Protein AF-A0A9D1FI23-F1 (afdb_monomer_lite)

Organism: NCBI:txid2840836

Secondary structure (DSSP, 8-state):
--HHHHHHHHHHHHHHHS-HHHHHHHHHHHHHTTT-HHHHHHHHHHHHHHHTTT-PPPTTSHHHHHHHHHHHHHHHH-HHHHHHHHHHHHHHHHHHHHT--S-HHHHHHHHHHHHTT-GGGHHHHHHHHHHHHTTSS-HHHHHHHHHHHHHHHHHHHTT-TT--TTTHHHHHHHHHHHHHHHHHH--

pLDDT: mean 82.24, std 18.26, range [33.06, 98.31]

Structure (mmCIF, N/CA/C/O backbone):
data_AF-A0A9D1FI23-F1
#
_entry.id   AF-A0A9D1FI23-F1
#
loop_
_atom_site.group_PDB
_atom_site.id
_atom_site.type_symbol
_atom_site.label_atom_id
_atom_site.label_alt_id
_atom_site.label_comp_id
_atom_site.label_asym_id
_atom_site.label_entity_id
_atom_site.label_seq_id
_atom_site.pdbx_PDB_ins_code
_atom_site.Cartn_x
_atom_site.Cartn_y
_atom_site.Cartn_z
_atom_site.occupancy
_atom_site.B_iso_or_equiv
_atom_site.auth_seq_id
_atom_site.auth_comp_id
_atom_site.auth_asym_id
_atom_site.auth_atom_id
_atom_site.pdbx_PDB_model_num
ATOM 1 N N . MET A 1 1 ? 13.888 -3.707 17.837 1.00 45.50 1 MET A N 1
ATOM 2 C CA . MET A 1 1 ? 12.707 -3.903 18.707 1.00 45.50 1 MET A CA 1
ATOM 3 C C . MET A 1 1 ? 12.437 -5.398 18.761 1.00 45.50 1 MET A C 1
ATOM 5 O O . MET A 1 1 ? 12.594 -6.037 17.730 1.00 45.50 1 MET A O 1
ATOM 9 N N . ASN A 1 2 ? 12.154 -5.985 19.925 1.00 37.41 2 ASN A N 1
ATOM 10 C CA . ASN A 1 2 ? 11.935 -7.430 20.014 1.00 37.41 2 ASN A CA 1
ATOM 11 C C . ASN A 1 2 ? 10.574 -7.780 19.384 1.00 37.41 2 ASN A C 1
ATOM 13 O O . ASN A 1 2 ? 9.549 -7.212 19.760 1.00 37.41 2 ASN A O 1
ATOM 17 N N . THR A 1 3 ? 10.552 -8.717 18.438 1.00 45.41 3 THR A N 1
ATOM 18 C CA . THR A 1 3 ? 9.352 -9.176 17.716 1.00 45.41 3 THR A CA 1
ATOM 19 C C . THR A 1 3 ? 8.229 -9.602 18.676 1.00 45.41 3 THR A C 1
ATOM 21 O O . THR A 1 3 ? 7.057 -9.327 18.431 1.00 45.41 3 THR A O 1
ATOM 24 N N . LYS A 1 4 ? 8.578 -10.154 19.851 1.00 41.28 4 LYS A N 1
ATOM 25 C CA . LYS A 1 4 ? 7.612 -10.510 20.908 1.00 41.28 4 LYS A CA 1
ATOM 26 C C . LYS A 1 4 ? 6.923 -9.312 21.571 1.00 41.28 4 LYS A C 1
ATOM 28 O O . LYS A 1 4 ? 5.752 -9.422 21.922 1.00 41.28 4 LYS A O 1
ATOM 33 N N . GLU A 1 5 ? 7.620 -8.189 21.740 1.00 47.91 5 GLU A N 1
ATOM 34 C CA . GLU A 1 5 ? 7.037 -6.966 22.320 1.00 47.91 5 GLU A CA 1
ATOM 35 C C . GLU A 1 5 ? 6.110 -6.267 21.319 1.00 47.91 5 GLU A C 1
ATOM 37 O O . GLU A 1 5 ? 5.097 -5.687 21.707 1.00 47.91 5 GLU A O 1
ATOM 42 N N . THR A 1 6 ? 6.403 -6.391 20.022 1.00 50.88 6 THR A N 1
ATOM 43 C CA . THR A 1 6 ? 5.598 -5.802 18.940 1.00 50.88 6 THR A CA 1
ATOM 44 C C . THR A 1 6 ? 4.256 -6.536 18.794 1.00 50.88 6 THR A C 1
ATOM 46 O O . THR A 1 6 ? 3.206 -5.901 18.831 1.00 50.88 6 THR A O 1
ATOM 49 N N . ILE A 1 7 ? 4.259 -7.876 18.785 1.00 49.72 7 ILE A N 1
ATOM 50 C CA . ILE A 1 7 ? 3.042 -8.711 18.681 1.00 49.72 7 ILE A CA 1
ATOM 51 C C . ILE A 1 7 ? 2.139 -8.594 19.928 1.00 49.72 7 ILE A C 1
ATOM 53 O O . ILE A 1 7 ? 0.910 -8.530 19.813 1.00 49.72 7 ILE A O 1
ATOM 57 N N . GLN A 1 8 ? 2.728 -8.509 21.131 1.00 49.19 8 GLN A N 1
ATOM 58 C CA . GLN A 1 8 ? 1.967 -8.247 22.363 1.00 49.19 8 GLN A CA 1
ATOM 59 C C . GLN A 1 8 ? 1.341 -6.849 22.386 1.00 49.19 8 GLN A C 1
ATOM 61 O O . GLN A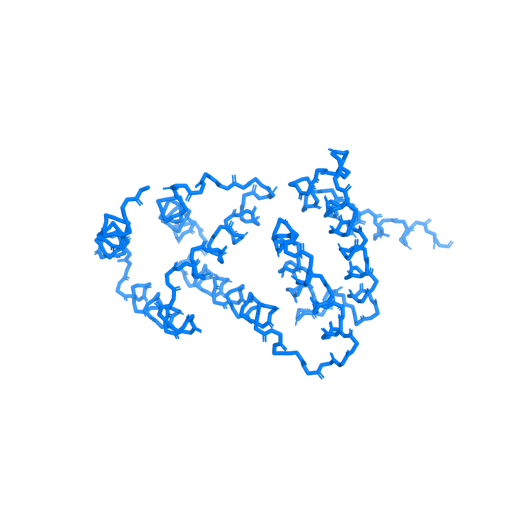 1 8 ? 0.284 -6.673 22.990 1.00 49.19 8 GLN A O 1
ATOM 66 N N . SER A 1 9 ? 1.962 -5.874 21.718 1.00 53.91 9 SER A N 1
ATOM 67 C CA . SER A 1 9 ? 1.422 -4.520 21.606 1.00 53.91 9 SER A CA 1
ATOM 68 C C . SER A 1 9 ? 0.229 -4.478 20.656 1.00 53.91 9 SER A C 1
ATOM 70 O O . SER A 1 9 ? -0.792 -3.925 21.033 1.00 53.91 9 SER A O 1
ATOM 72 N N . VAL A 1 10 ? 0.300 -5.132 19.490 1.00 49.62 10 VAL A N 1
ATOM 73 C CA . VAL A 1 10 ? -0.790 -5.163 18.491 1.00 49.62 10 VAL A CA 1
ATOM 74 C C . VAL A 1 10 ? -2.037 -5.876 19.013 1.00 49.62 10 VAL A C 1
ATOM 76 O O . VAL A 1 10 ? -3.132 -5.328 18.932 1.00 49.62 10 VAL A O 1
ATOM 79 N N . THR A 1 11 ? -1.880 -7.056 19.619 1.00 53.72 11 THR A N 1
ATOM 80 C CA . THR A 1 11 ? -3.022 -7.840 20.131 1.00 53.72 11 THR A CA 1
ATOM 81 C C . THR A 1 11 ? -3.744 -7.090 21.252 1.00 53.72 11 THR A C 1
ATOM 83 O O . THR A 1 11 ? -4.954 -6.904 21.210 1.00 53.72 11 THR A O 1
ATOM 86 N N . LYS A 1 12 ? -2.984 -6.538 22.205 1.00 54.69 12 LYS A N 1
ATOM 87 C CA . LYS A 1 12 ? -3.535 -5.764 23.323 1.00 54.69 12 LYS A CA 1
ATOM 88 C C . LYS A 1 12 ? -4.141 -4.425 22.887 1.00 54.69 12 LYS A C 1
ATOM 90 O O . LYS A 1 12 ? -4.989 -3.877 23.579 1.00 54.69 12 LYS A O 1
ATOM 95 N N . PHE A 1 13 ? -3.698 -3.882 21.761 1.00 53.91 13 PHE A N 1
ATOM 96 C CA . PHE A 1 13 ? -4.138 -2.598 21.228 1.00 53.91 13 PHE A CA 1
ATOM 97 C C . PHE A 1 13 ? -5.417 -2.701 20.393 1.00 53.91 13 PHE A C 1
ATOM 99 O O . PHE A 1 13 ? -6.315 -1.880 20.571 1.00 53.91 13 PHE A O 1
ATOM 106 N N . LEU A 1 14 ? -5.551 -3.744 19.567 1.00 55.47 14 LEU A N 1
ATOM 107 C CA . LEU A 1 14 ? -6.803 -4.043 18.866 1.00 55.47 14 LEU A CA 1
ATOM 108 C C . LEU A 1 14 ? -7.927 -4.390 19.863 1.00 55.47 14 LEU A C 1
ATOM 110 O O . LEU A 1 14 ? -9.064 -3.971 19.673 1.00 55.47 14 LEU A O 1
ATOM 114 N N . GLU A 1 15 ? -7.604 -5.080 20.962 1.00 54.62 15 GLU A N 1
ATOM 115 C CA . GLU A 1 15 ? -8.569 -5.477 22.001 1.00 54.62 15 GLU A CA 1
ATOM 116 C C . GLU A 1 15 ? -9.075 -4.320 22.885 1.00 54.62 15 GLU A C 1
ATOM 118 O O . GLU A 1 15 ? -10.170 -4.408 23.437 1.00 54.62 15 GLU A O 1
ATOM 123 N N . LEU A 1 16 ? -8.296 -3.245 23.063 1.00 52.75 16 LEU A N 1
ATOM 124 C CA . LEU A 1 16 ? -8.603 -2.187 24.040 1.00 52.75 16 LEU A CA 1
ATOM 125 C C . LEU A 1 16 ? -9.262 -0.936 23.444 1.00 52.75 16 LEU A C 1
ATOM 127 O O . LEU A 1 16 ? -9.628 -0.036 24.202 1.00 52.75 16 LEU A O 1
ATOM 131 N N . SER A 1 17 ? -9.371 -0.813 22.119 1.00 57.75 17 SER A N 1
ATOM 132 C CA . SER A 1 17 ? -9.782 0.457 21.488 1.00 57.75 17 SER A CA 1
ATOM 133 C C . SER A 1 17 ? -10.672 0.326 20.252 1.00 57.75 17 SER A C 1
ATOM 135 O O . SER A 1 17 ? -11.165 1.344 19.774 1.00 57.75 17 SER A O 1
ATOM 137 N N . LEU A 1 18 ? -10.906 -0.885 19.743 1.00 68.19 18 LEU A N 1
ATOM 138 C CA . LEU A 1 18 ? -11.757 -1.112 18.574 1.00 68.19 18 LEU A CA 1
ATOM 139 C C . LEU A 1 18 ? -13.134 -1.655 18.966 1.00 68.19 18 LEU A C 1
ATOM 141 O O . LEU A 1 18 ? -13.286 -2.329 19.985 1.00 68.19 18 LEU A O 1
ATOM 145 N N . SER A 1 19 ? -14.142 -1.389 18.133 1.00 76.56 19 SER A N 1
ATOM 146 C CA . SER A 1 19 ? -15.428 -2.081 18.236 1.00 76.56 19 SER A CA 1
ATOM 147 C C . SER A 1 19 ? -15.258 -3.582 17.946 1.00 76.56 19 SER A C 1
ATOM 149 O O . SER A 1 19 ? -14.324 -3.995 17.257 1.00 76.56 19 SER A O 1
ATOM 151 N N . GLU A 1 20 ? -16.184 -4.421 18.421 1.00 82.38 20 GLU A N 1
ATOM 152 C CA . GLU A 1 20 ? -16.183 -5.870 18.137 1.00 82.38 20 GLU A CA 1
ATOM 153 C C . GLU A 1 20 ? -16.191 -6.167 16.623 1.00 82.38 20 GLU A C 1
ATOM 155 O O . GLU A 1 20 ? -15.538 -7.101 16.147 1.00 82.38 20 GLU A O 1
ATOM 160 N N . LYS A 1 21 ? -16.885 -5.320 15.852 1.00 85.00 21 LYS A N 1
ATOM 161 C CA . LYS A 1 21 ? -16.924 -5.375 14.389 1.00 85.00 21 LYS A CA 1
ATOM 162 C C . LYS A 1 21 ? -15.547 -5.112 13.788 1.00 85.00 21 LYS A C 1
ATOM 164 O O . LYS A 1 21 ? -15.078 -5.913 12.981 1.00 85.00 21 LYS A O 1
ATOM 169 N N . ALA A 1 22 ? -14.902 -4.018 14.185 1.00 81.94 22 ALA A N 1
ATOM 170 C CA . ALA A 1 22 ? -13.570 -3.673 13.709 1.00 81.94 22 ALA A CA 1
ATOM 171 C C . ALA A 1 22 ? -12.545 -4.750 14.099 1.00 81.94 22 ALA A C 1
ATOM 173 O O . ALA A 1 22 ? -11.734 -5.150 13.268 1.00 81.94 22 ALA A O 1
ATOM 174 N N . LEU A 1 23 ? -12.628 -5.296 15.314 1.00 82.56 23 LEU A N 1
ATOM 175 C CA . LEU A 1 23 ? -11.766 -6.391 15.753 1.00 82.56 23 LEU A CA 1
ATOM 176 C C . LEU A 1 23 ? -11.914 -7.630 14.853 1.00 82.56 23 LEU A C 1
ATOM 178 O O . LEU A 1 23 ? -10.917 -8.150 14.354 1.00 82.56 23 LEU A O 1
ATOM 182 N N . THR A 1 24 ? -13.150 -8.068 14.596 1.00 86.25 24 THR A N 1
ATOM 183 C CA . THR A 1 24 ? -13.437 -9.205 13.702 1.00 86.25 24 THR A CA 1
ATOM 184 C C . THR A 1 24 ? -12.905 -8.954 12.292 1.00 86.25 24 THR A C 1
ATOM 186 O O . THR A 1 24 ? -12.246 -9.814 11.712 1.00 86.25 24 THR A O 1
ATOM 189 N N . PHE A 1 25 ? -13.112 -7.745 11.768 1.00 89.06 25 PHE A N 1
ATOM 190 C CA . PHE A 1 25 ? -12.592 -7.339 10.469 1.00 89.06 25 PHE A CA 1
ATOM 191 C C . PHE A 1 25 ? -11.063 -7.459 10.384 1.00 89.06 25 PHE A C 1
ATOM 193 O O . PHE A 1 25 ? -10.550 -8.019 9.417 1.00 89.06 25 PHE A O 1
ATOM 200 N N . PHE A 1 26 ? -10.317 -6.980 11.386 1.00 85.25 26 PHE A N 1
ATOM 201 C CA . PHE A 1 26 ? -8.852 -7.070 11.354 1.00 85.25 26 PHE A CA 1
ATOM 202 C C . PHE A 1 26 ? -8.338 -8.504 11.472 1.00 85.25 26 PHE A C 1
ATOM 204 O O . PHE A 1 26 ? -7.300 -8.807 10.886 1.00 85.25 26 PHE A O 1
ATOM 211 N N . TYR A 1 27 ? -9.060 -9.398 12.155 1.00 85.56 27 TYR A N 1
ATOM 212 C CA . TYR A 1 27 ? -8.743 -10.828 12.118 1.00 85.56 27 TYR A CA 1
ATOM 213 C C . TYR A 1 27 ? -8.868 -11.406 10.705 1.00 85.56 27 TYR A C 1
ATOM 215 O O . TYR A 1 27 ? -7.996 -12.161 10.274 1.00 85.56 27 TYR A O 1
ATOM 223 N N . ASP A 1 28 ? -9.918 -11.043 9.970 1.00 89.44 28 ASP A N 1
ATOM 224 C CA . ASP A 1 28 ? -10.119 -11.518 8.598 1.00 89.44 28 ASP A CA 1
ATOM 225 C C . ASP A 1 28 ? -9.100 -10.911 7.627 1.00 89.44 28 ASP A C 1
ATOM 227 O O . ASP A 1 28 ? -8.538 -11.626 6.793 1.00 89.44 28 ASP A O 1
ATOM 231 N N . ILE A 1 29 ? -8.781 -9.620 7.783 1.00 89.44 29 ILE A N 1
ATOM 232 C CA . ILE A 1 29 ? -7.694 -8.980 7.038 1.00 89.44 29 ILE A CA 1
ATOM 233 C C . ILE A 1 29 ? -6.380 -9.701 7.319 1.00 89.44 29 ILE A C 1
ATOM 235 O O . ILE A 1 29 ? -5.742 -10.143 6.373 1.00 89.44 29 ILE A O 1
ATOM 239 N N . LYS A 1 30 ? -5.996 -9.920 8.579 1.00 88.19 30 LYS A N 1
ATOM 240 C CA . LYS A 1 30 ? -4.741 -10.612 8.911 1.00 88.19 30 LYS A CA 1
ATOM 241 C C . LYS A 1 30 ? -4.636 -11.995 8.253 1.00 88.19 30 LYS A C 1
ATOM 243 O O . LYS A 1 30 ? -3.588 -12.340 7.710 1.00 88.19 30 LYS A O 1
ATOM 248 N N . LYS A 1 31 ? -5.734 -12.755 8.201 1.00 90.44 31 LYS A N 1
ATOM 249 C CA . LYS A 1 31 ? -5.770 -14.037 7.478 1.00 90.44 31 LYS A CA 1
ATOM 250 C C . LYS A 1 31 ? -5.525 -13.887 5.977 1.00 90.44 31 LYS A C 1
ATOM 252 O O . LYS A 1 31 ? -4.883 -14.753 5.391 1.00 90.44 31 LYS A O 1
ATOM 257 N N . SER A 1 32 ? -6.007 -12.813 5.348 1.00 92.38 32 SER A N 1
ATOM 258 C CA . SER A 1 32 ? -5.727 -12.543 3.927 1.00 9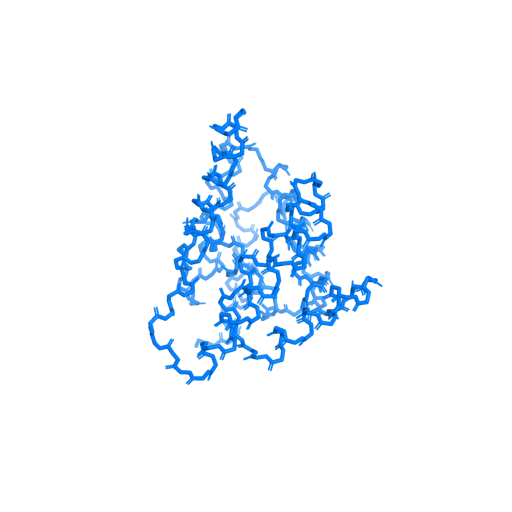2.38 32 SER A CA 1
ATOM 259 C C . SER A 1 32 ? -4.242 -12.273 3.647 1.00 92.38 32 SER A C 1
ATOM 261 O O . SER A 1 32 ? -3.767 -12.587 2.561 1.00 92.38 32 SER A O 1
ATOM 263 N N . PHE A 1 33 ? -3.499 -11.795 4.650 1.00 92.56 33 PHE A N 1
ATOM 264 C CA . PHE A 1 33 ? -2.037 -11.665 4.632 1.00 92.56 33 PHE A CA 1
ATOM 265 C C . PHE A 1 33 ? -1.312 -12.969 5.020 1.00 92.56 33 PHE A C 1
ATOM 267 O O . PHE A 1 33 ? -0.103 -12.966 5.214 1.00 92.56 33 PHE A O 1
ATOM 274 N N . GLY A 1 34 ? -2.023 -14.094 5.162 1.00 92.25 34 GLY A N 1
ATOM 275 C CA . GLY A 1 34 ? -1.420 -15.376 5.538 1.00 92.25 34 GLY A CA 1
ATOM 276 C C . GLY A 1 34 ? -0.872 -15.413 6.967 1.00 92.25 34 GLY A C 1
ATOM 277 O O . GLY A 1 34 ? 0.049 -16.179 7.234 1.00 92.25 34 GLY A O 1
ATOM 278 N N . ASP A 1 35 ? -1.418 -14.583 7.865 1.00 84.62 35 ASP A N 1
ATOM 279 C CA . ASP A 1 35 ? -0.907 -14.358 9.224 1.00 84.62 35 ASP A CA 1
ATOM 280 C C . ASP A 1 35 ? 0.535 -13.794 9.276 1.00 84.62 35 ASP A C 1
ATOM 282 O O . ASP A 1 35 ? 1.188 -13.864 10.320 1.00 84.62 35 ASP A O 1
ATOM 286 N N . ASP A 1 36 ? 1.014 -13.192 8.179 1.00 89.06 36 ASP A N 1
ATOM 287 C CA . ASP A 1 36 ? 2.308 -12.508 8.100 1.00 89.06 36 ASP A CA 1
ATOM 288 C C . ASP A 1 36 ? 2.216 -11.074 8.659 1.00 89.06 36 ASP A C 1
ATOM 290 O O . ASP A 1 36 ? 1.678 -10.153 8.033 1.00 89.06 36 ASP A O 1
ATOM 294 N N . ASP A 1 37 ? 2.739 -10.894 9.875 1.00 84.50 37 ASP A N 1
ATOM 295 C CA . ASP A 1 37 ? 2.734 -9.610 10.583 1.00 84.50 37 ASP A CA 1
ATOM 296 C C . ASP A 1 37 ? 3.644 -8.558 9.931 1.00 84.50 37 ASP A C 1
ATOM 298 O O . ASP A 1 37 ? 3.363 -7.362 10.062 1.00 84.50 37 ASP A O 1
ATOM 302 N N . ASP A 1 38 ? 4.709 -8.972 9.239 1.00 87.94 38 ASP A N 1
ATOM 303 C CA . ASP A 1 38 ? 5.644 -8.054 8.586 1.00 87.94 38 ASP A CA 1
ATOM 304 C C . ASP A 1 38 ? 5.022 -7.517 7.291 1.00 87.94 38 ASP A C 1
ATOM 306 O O . ASP A 1 38 ? 5.013 -6.304 7.071 1.00 87.94 38 ASP A O 1
ATOM 310 N N . LEU A 1 39 ? 4.390 -8.390 6.500 1.00 92.44 39 LEU A N 1
ATOM 311 C CA . LEU A 1 39 ? 3.655 -8.011 5.290 1.00 92.44 39 LEU A CA 1
ATOM 312 C C . LEU A 1 39 ? 2.469 -7.086 5.603 1.00 92.44 39 LEU A C 1
ATOM 314 O O . LEU A 1 39 ? 2.236 -6.088 4.916 1.00 92.44 39 LEU A O 1
ATOM 318 N N . MET A 1 40 ? 1.726 -7.382 6.675 1.00 91.31 40 MET A N 1
ATOM 319 C CA . MET A 1 40 ? 0.642 -6.516 7.144 1.00 91.31 40 MET A CA 1
ATOM 320 C C . MET A 1 40 ? 1.175 -5.162 7.641 1.00 91.31 40 MET A C 1
ATOM 322 O O . MET A 1 40 ? 0.556 -4.126 7.392 1.00 91.31 40 MET A O 1
ATOM 326 N N . CYS A 1 41 ? 2.326 -5.146 8.320 1.00 89.81 41 CYS A N 1
ATOM 327 C CA . CYS A 1 41 ? 2.975 -3.916 8.773 1.00 89.81 41 CYS A CA 1
ATOM 328 C C . CYS A 1 41 ? 3.432 -3.042 7.590 1.00 89.81 41 CYS A C 1
ATOM 330 O O . CYS A 1 41 ? 3.198 -1.832 7.601 1.00 89.81 41 CYS A O 1
ATOM 332 N N . GLU A 1 42 ? 4.017 -3.651 6.551 1.00 93.12 42 GLU A N 1
ATOM 333 C CA . GLU A 1 42 ? 4.410 -2.986 5.299 1.00 93.12 42 GLU A CA 1
ATOM 334 C C . GLU A 1 42 ? 3.187 -2.351 4.612 1.00 93.12 42 GLU A C 1
ATOM 336 O O . GLU A 1 42 ? 3.186 -1.158 4.297 1.00 93.12 42 GLU A O 1
ATOM 341 N N . PHE A 1 43 ? 2.082 -3.096 4.496 1.00 95.69 43 PHE A N 1
ATOM 342 C CA . PHE A 1 43 ? 0.812 -2.552 4.011 1.00 95.69 43 PHE A CA 1
ATOM 343 C C . PHE A 1 43 ? 0.345 -1.335 4.825 1.00 95.69 43 PHE A C 1
ATOM 345 O O . PHE A 1 43 ? 0.032 -0.290 4.249 1.00 95.69 43 PHE A O 1
ATOM 352 N N . LEU A 1 44 ? 0.300 -1.441 6.159 1.00 93.94 44 LEU A N 1
ATOM 353 C CA . LEU A 1 44 ? -0.162 -0.348 7.021 1.00 93.94 44 LEU A CA 1
ATOM 354 C C . LEU A 1 44 ? 0.732 0.892 6.908 1.00 93.94 44 LEU A C 1
ATOM 356 O O . LEU A 1 44 ? 0.225 2.015 6.964 1.00 93.94 44 LEU A O 1
ATOM 360 N N . TYR A 1 45 ? 2.038 0.711 6.712 1.00 92.56 45 TYR A N 1
ATOM 361 C CA . TYR A 1 45 ? 2.972 1.800 6.444 1.00 92.56 45 TYR A CA 1
ATOM 362 C C . TYR A 1 45 ? 2.597 2.568 5.169 1.00 92.56 45 TYR A C 1
ATOM 364 O O . TYR A 1 45 ? 2.451 3.796 5.205 1.00 92.56 45 TYR A O 1
ATOM 372 N N . HIS A 1 46 ? 2.374 1.862 4.056 1.00 94.12 46 HIS A N 1
ATOM 373 C CA . HIS A 1 46 ? 1.986 2.494 2.792 1.00 94.12 46 HIS A CA 1
ATOM 374 C C . HIS A 1 46 ? 0.591 3.112 2.869 1.00 94.12 46 HIS A C 1
ATOM 376 O O . HIS A 1 46 ? 0.406 4.259 2.466 1.00 94.12 46 HIS A O 1
ATOM 382 N N . PHE A 1 47 ? -0.370 2.406 3.469 1.00 94.75 47 PHE A N 1
ATOM 383 C CA . PHE A 1 47 ? -1.718 2.918 3.692 1.00 94.75 47 PHE A CA 1
ATOM 384 C C . PHE A 1 47 ? -1.684 4.239 4.467 1.00 94.75 47 PHE A C 1
ATOM 386 O O . PHE A 1 47 ? -2.232 5.236 4.005 1.00 94.75 47 PHE A O 1
ATOM 393 N N . LEU A 1 48 ? -0.984 4.296 5.604 1.00 92.50 48 LEU A N 1
ATOM 394 C CA . LEU A 1 48 ? -0.864 5.526 6.391 1.00 92.50 48 LEU A CA 1
ATOM 395 C C . LEU A 1 48 ? -0.152 6.648 5.637 1.00 92.50 48 LEU A C 1
ATOM 397 O O . LEU A 1 48 ? -0.526 7.806 5.812 1.00 92.50 48 LEU A O 1
ATOM 401 N N . THR A 1 49 ? 0.835 6.322 4.800 1.00 91.12 49 THR A N 1
ATOM 402 C CA . THR A 1 49 ? 1.503 7.301 3.930 1.00 91.12 49 THR A CA 1
ATOM 403 C C . THR A 1 49 ? 0.492 7.986 3.008 1.00 91.12 49 THR A C 1
ATOM 405 O O . THR A 1 49 ? 0.445 9.215 2.965 1.00 91.12 49 THR A O 1
ATOM 408 N N . ILE A 1 50 ? -0.386 7.217 2.355 1.00 91.44 50 ILE A N 1
ATOM 409 C CA . ILE A 1 50 ? -1.472 7.750 1.512 1.00 91.44 50 ILE A CA 1
ATOM 410 C C . ILE A 1 50 ? -2.412 8.619 2.352 1.00 91.44 50 ILE A C 1
ATOM 412 O O . ILE A 1 50 ? -2.673 9.776 2.026 1.00 91.44 50 ILE A O 1
ATOM 416 N N . GLN A 1 51 ? -2.867 8.101 3.497 1.00 88.81 51 GLN A N 1
ATOM 417 C CA . GLN A 1 51 ? -3.819 8.806 4.360 1.00 88.81 51 GLN A CA 1
ATOM 418 C C . GLN A 1 51 ? -3.267 10.108 4.965 1.00 88.81 51 GLN A C 1
ATOM 420 O O . GLN A 1 51 ? -4.035 10.984 5.367 1.00 88.81 51 GLN A O 1
ATOM 425 N N . LYS A 1 52 ? -1.939 10.245 5.042 1.00 87.00 52 LYS A N 1
ATOM 426 C CA . LYS A 1 52 ? -1.237 11.450 5.504 1.00 87.00 52 LYS A CA 1
ATOM 427 C C . LYS A 1 52 ? -0.725 12.321 4.347 1.00 87.00 52 LYS A C 1
ATOM 429 O O . LYS A 1 52 ? 0.053 13.240 4.593 1.00 87.00 52 LYS A O 1
ATOM 434 N N . GLY A 1 53 ? -1.160 12.063 3.111 1.00 82.38 53 GLY A N 1
ATOM 435 C CA . GLY A 1 53 ? -0.814 12.866 1.938 1.00 82.38 53 GLY A CA 1
ATOM 436 C C . GLY A 1 53 ? 0.657 12.758 1.538 1.00 82.38 53 GLY A C 1
ATOM 437 O O . GLY A 1 53 ? 1.286 13.777 1.283 1.00 82.38 53 GLY A O 1
ATOM 438 N N . GLY A 1 54 ? 1.219 11.548 1.542 1.00 80.69 54 GLY A N 1
ATOM 439 C CA . GLY A 1 54 ? 2.614 11.275 1.168 1.00 80.69 54 GLY A CA 1
ATOM 440 C C . GLY A 1 54 ? 3.606 11.308 2.336 1.00 80.69 54 GLY A C 1
ATOM 441 O O . GLY A 1 54 ? 4.763 10.932 2.177 1.00 80.69 54 GLY A O 1
ATOM 442 N N . ILE A 1 55 ? 3.170 11.703 3.537 1.00 82.81 55 ILE A N 1
ATOM 443 C CA . ILE A 1 55 ? 4.044 11.757 4.716 1.00 82.81 55 ILE A CA 1
ATOM 444 C C . ILE A 1 55 ? 4.128 10.373 5.364 1.00 82.81 55 ILE A C 1
ATOM 446 O O . ILE A 1 55 ? 3.201 9.932 6.053 1.00 82.81 55 ILE A O 1
ATOM 450 N N . ALA A 1 56 ? 5.267 9.710 5.180 1.00 83.12 56 ALA A N 1
ATOM 451 C CA . ALA A 1 56 ? 5.517 8.395 5.748 1.00 83.12 56 ALA A CA 1
ATOM 452 C C . ALA A 1 56 ? 5.556 8.404 7.294 1.00 83.12 56 ALA A C 1
ATOM 454 O O . ALA A 1 56 ? 6.117 9.326 7.898 1.00 83.12 56 ALA A O 1
ATOM 455 N N . PRO A 1 57 ? 4.976 7.390 7.967 1.00 83.44 57 PRO A N 1
ATOM 456 C CA . PRO A 1 57 ? 5.079 7.240 9.417 1.00 83.44 57 PRO A CA 1
ATOM 457 C C . PRO A 1 57 ? 6.472 6.751 9.853 1.00 83.44 57 PRO A C 1
ATOM 459 O O . PRO A 1 57 ? 7.242 6.205 9.066 1.00 83.44 57 PRO A O 1
ATOM 462 N N . GLU A 1 58 ? 6.785 6.883 11.145 1.00 83.88 58 GLU A N 1
ATOM 463 C CA . GLU A 1 58 ? 7.972 6.247 11.730 1.00 83.88 58 GLU A CA 1
ATOM 464 C C . GLU A 1 58 ? 7.792 4.721 11.762 1.00 83.88 58 GLU A C 1
ATOM 466 O O . GLU A 1 58 ? 6.813 4.217 12.321 1.00 83.88 58 GLU A O 1
ATOM 471 N N . SER A 1 59 ? 8.758 3.966 11.230 1.00 80.62 59 SER A N 1
ATOM 472 C CA . SER A 1 59 ? 8.655 2.503 11.092 1.00 80.62 59 SER A CA 1
ATOM 473 C C . SER A 1 59 ? 8.439 1.765 12.420 1.00 80.62 59 SER A C 1
ATOM 475 O O . SER A 1 59 ? 7.836 0.699 12.452 1.00 80.62 59 SER A O 1
ATOM 477 N N . THR A 1 60 ? 8.884 2.328 13.546 1.00 81.19 60 THR A N 1
ATOM 478 C CA . THR A 1 60 ? 8.703 1.736 14.884 1.00 81.19 60 THR A CA 1
ATOM 479 C C . THR A 1 60 ? 7.312 1.971 15.477 1.00 81.19 60 THR A C 1
ATOM 481 O O . THR A 1 60 ? 6.994 1.410 16.526 1.00 81.19 60 THR A O 1
ATOM 484 N N . ARG A 1 61 ? 6.480 2.804 14.839 1.00 83.38 61 ARG A N 1
ATOM 485 C CA . ARG A 1 61 ? 5.201 3.282 15.383 1.00 83.38 61 ARG A CA 1
ATOM 486 C C . ARG A 1 61 ? 4.000 3.012 14.485 1.00 83.38 61 ARG A C 1
ATOM 488 O O . ARG A 1 61 ? 2.915 3.471 14.822 1.00 83.38 61 ARG A O 1
ATOM 495 N N . ILE A 1 62 ? 4.161 2.252 13.401 1.00 87.31 62 ILE A N 1
ATOM 496 C CA . ILE A 1 62 ? 3.124 2.011 12.379 1.00 87.31 62 ILE A CA 1
ATOM 497 C C . ILE A 1 62 ? 1.782 1.617 13.008 1.00 87.31 62 ILE A C 1
ATOM 499 O O . ILE A 1 62 ? 0.774 2.280 12.775 1.00 87.31 62 ILE A O 1
ATOM 503 N N . TYR A 1 63 ? 1.773 0.601 13.872 1.00 83.19 63 TYR A N 1
ATOM 504 C CA . TYR A 1 63 ? 0.550 0.159 14.543 1.00 83.19 63 TYR A CA 1
ATOM 505 C C . TYR A 1 63 ? -0.039 1.241 15.456 1.00 83.19 63 TYR A C 1
ATOM 507 O O . TYR A 1 63 ? -1.227 1.535 15.368 1.00 83.19 63 TYR A O 1
ATOM 515 N N . THR A 1 64 ? 0.777 1.894 16.286 1.00 83.25 64 THR A N 1
ATOM 516 C CA . THR A 1 64 ? 0.312 2.981 17.163 1.00 83.25 64 THR A CA 1
ATOM 517 C C . THR A 1 64 ? -0.321 4.124 16.363 1.00 83.25 64 THR A C 1
ATOM 519 O O . THR A 1 64 ? -1.406 4.600 16.702 1.00 83.25 64 THR A O 1
ATOM 522 N N . ASP A 1 65 ? 0.331 4.539 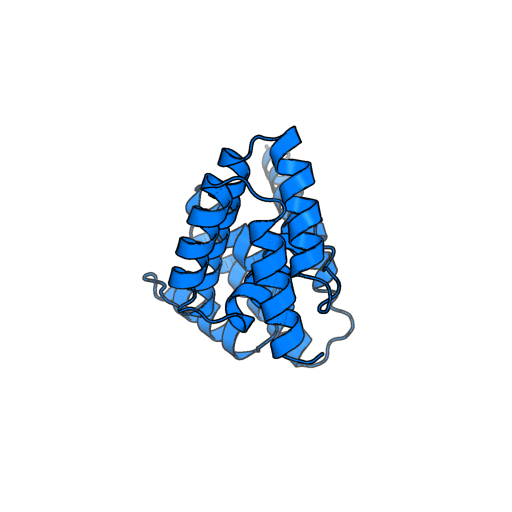15.280 1.00 86.25 65 ASP A N 1
ATOM 523 C CA . ASP A 1 65 ? -0.152 5.576 14.372 1.00 86.25 65 ASP A CA 1
ATOM 524 C C . ASP A 1 65 ? -1.450 5.157 13.670 1.00 86.25 65 ASP A C 1
ATOM 526 O O . ASP A 1 65 ? -2.349 5.983 13.498 1.00 86.25 65 ASP A O 1
ATOM 530 N N . PHE A 1 66 ? -1.580 3.873 13.329 1.00 88.25 66 PHE A N 1
ATOM 531 C CA . PHE A 1 66 ? -2.798 3.299 12.770 1.00 88.25 66 PHE A CA 1
ATOM 532 C C . PHE A 1 66 ? -3.977 3.349 13.751 1.00 88.25 66 PHE A C 1
ATOM 534 O O . PHE A 1 66 ? -5.048 3.812 13.377 1.00 88.25 66 PHE A O 1
ATOM 541 N N . CYS A 1 67 ? -3.764 2.986 15.018 1.00 83.31 67 CYS A N 1
ATOM 542 C CA . CYS A 1 67 ? -4.635 3.299 16.169 1.00 83.31 67 CYS A CA 1
ATOM 543 C C . CYS A 1 67 ? -5.248 4.690 16.152 1.00 83.31 67 CYS A C 1
ATOM 545 O O . CYS A 1 67 ? -6.467 4.888 16.161 1.00 83.31 67 CYS A O 1
ATOM 547 N N . VAL A 1 68 ? -4.347 5.669 16.174 1.00 86.62 68 VAL A N 1
ATOM 548 C CA . VAL A 1 68 ? -4.706 7.082 16.258 1.00 86.62 68 VAL A CA 1
ATOM 549 C C . VAL A 1 68 ? -5.477 7.503 15.014 1.00 86.62 68 VAL A C 1
ATOM 551 O O . VAL A 1 68 ? -6.491 8.188 15.138 1.00 86.62 68 VAL A O 1
ATOM 554 N N . TYR A 1 69 ? -5.031 7.069 13.832 1.00 89.44 69 TYR A N 1
ATOM 555 C CA . TYR A 1 69 ? -5.743 7.283 12.578 1.00 89.44 69 TYR A CA 1
ATOM 556 C C . TYR A 1 69 ? -7.160 6.693 12.639 1.00 89.44 69 TYR A C 1
ATOM 558 O O . TYR A 1 69 ? -8.133 7.434 12.508 1.00 89.44 69 TYR A O 1
ATOM 566 N N . PHE A 1 70 ? -7.286 5.391 12.901 1.00 88.56 70 PHE A N 1
ATOM 567 C CA . PHE A 1 70 ? -8.559 4.679 12.876 1.00 88.56 70 PHE A CA 1
ATOM 568 C C . PHE A 1 70 ? -9.553 5.282 13.867 1.00 88.56 70 PHE A C 1
ATOM 570 O O . PHE A 1 70 ? -10.659 5.634 13.474 1.00 88.56 70 PHE A O 1
ATOM 577 N N . SER A 1 71 ? -9.134 5.496 15.118 1.00 84.94 71 SER A N 1
ATOM 578 C CA . SER A 1 71 ? -9.998 6.064 16.163 1.00 84.94 71 SER A CA 1
ATOM 579 C C . SER A 1 71 ? -10.487 7.462 15.784 1.00 84.94 71 SER A C 1
ATOM 581 O O . SER A 1 71 ? -11.677 7.751 15.843 1.00 84.94 71 SER A O 1
ATOM 583 N N . LYS A 1 72 ? -9.574 8.328 15.322 1.00 87.38 72 LYS A N 1
ATOM 584 C CA . LYS A 1 72 ? -9.912 9.700 14.929 1.00 87.38 72 LYS A CA 1
ATOM 585 C C . LYS A 1 72 ? -10.912 9.729 13.779 1.00 87.38 72 LYS A C 1
ATOM 587 O O . LYS A 1 72 ? -11.824 10.551 13.780 1.00 87.38 72 LYS A O 1
ATOM 592 N N . PHE A 1 73 ? -10.698 8.907 12.756 1.00 87.44 73 PHE A N 1
ATOM 593 C CA . PHE A 1 73 ? -11.506 8.982 11.549 1.00 87.44 73 PHE A CA 1
ATOM 594 C C . PHE A 1 73 ? -12.796 8.172 11.658 1.00 87.44 73 PHE A C 1
ATOM 596 O O . PHE A 1 73 ? -13.778 8.593 11.051 1.00 87.44 73 PHE A O 1
ATOM 603 N N . ALA A 1 74 ? -12.844 7.088 12.440 1.00 85.75 74 ALA A N 1
ATOM 604 C CA . ALA A 1 74 ? -14.074 6.329 12.677 1.00 85.75 74 ALA A CA 1
ATOM 605 C C . ALA A 1 74 ? -15.169 7.229 13.258 1.00 85.75 74 ALA A C 1
ATOM 607 O O . ALA A 1 74 ? -16.304 7.192 12.783 1.00 85.75 74 ALA A O 1
ATOM 608 N N . ASP A 1 75 ? -14.793 8.127 14.171 1.00 80.88 75 ASP A N 1
ATOM 609 C CA . ASP A 1 75 ? -15.696 9.126 14.745 1.00 80.88 75 ASP A CA 1
ATOM 610 C C . ASP A 1 75 ? -16.164 10.179 13.722 1.00 80.88 75 ASP A C 1
ATOM 612 O O . ASP A 1 75 ? -17.301 10.645 13.777 1.00 80.88 75 ASP A O 1
ATOM 616 N N . ILE A 1 76 ? -15.299 10.575 12.779 1.00 86.88 76 ILE A N 1
ATOM 617 C CA . ILE A 1 76 ? -15.567 11.675 11.832 1.00 86.88 76 ILE A CA 1
ATOM 618 C C . ILE A 1 76 ? -16.309 11.194 10.576 1.00 86.88 76 ILE A C 1
ATOM 620 O O . ILE A 1 76 ? -17.219 11.866 10.092 1.00 86.88 76 ILE A O 1
ATOM 624 N N . GLN A 1 77 ? -15.883 10.070 10.000 1.00 87.81 77 GLN A N 1
ATOM 625 C CA . GLN A 1 77 ? -16.325 9.578 8.690 1.00 87.81 77 GLN A CA 1
ATOM 626 C C . GLN A 1 77 ? -17.294 8.392 8.793 1.00 87.81 77 GLN A C 1
ATOM 628 O O . GLN A 1 77 ? -18.006 8.102 7.825 1.00 87.81 77 GLN A O 1
ATOM 633 N N . GLY A 1 78 ? -17.348 7.747 9.960 1.00 89.00 78 GLY A N 1
ATOM 634 C CA . GLY A 1 78 ? -18.036 6.484 10.192 1.00 89.00 78 GLY A CA 1
ATOM 635 C C . GLY A 1 78 ? -17.097 5.292 10.010 1.00 89.00 78 GLY A C 1
ATOM 636 O O . GLY A 1 78 ? -16.386 5.196 9.009 1.00 89.00 78 GLY A O 1
ATOM 637 N N . GLU A 1 79 ? -17.133 4.371 10.974 1.00 88.69 79 GLU A N 1
ATOM 638 C CA . GLU A 1 79 ? -16.298 3.163 11.017 1.00 88.69 79 GLU A CA 1
ATOM 639 C C . GLU A 1 79 ? -16.361 2.356 9.708 1.00 88.69 79 GLU A C 1
ATOM 641 O O . GLU A 1 79 ? -15.328 2.010 9.138 1.00 88.69 79 GLU A O 1
ATOM 646 N N . ASP A 1 80 ? -17.566 2.136 9.178 1.00 90.25 80 ASP A N 1
ATOM 647 C CA . ASP A 1 80 ? -17.808 1.305 7.993 1.00 90.25 80 ASP A CA 1
ATOM 648 C C . ASP A 1 80 ? -17.034 1.781 6.765 1.00 90.25 80 ASP A C 1
ATOM 650 O O . ASP A 1 80 ? -16.405 0.978 6.081 1.00 90.25 80 ASP A O 1
ATOM 654 N N . LYS A 1 81 ? -17.006 3.095 6.523 1.00 91.25 81 LYS A N 1
ATOM 655 C CA . LYS A 1 81 ? -16.307 3.661 5.362 1.00 91.25 81 LYS A CA 1
ATOM 656 C C . LYS A 1 81 ? -14.800 3.450 5.438 1.00 91.25 81 LYS A C 1
ATOM 658 O O . LYS A 1 81 ? -14.148 3.260 4.414 1.00 91.25 81 LYS A O 1
ATOM 663 N N . ILE A 1 82 ? -14.243 3.487 6.645 1.00 91.50 82 ILE A N 1
ATOM 664 C CA . ILE A 1 82 ? -12.806 3.303 6.864 1.00 91.50 82 ILE A CA 1
ATOM 665 C C . ILE A 1 82 ? -12.444 1.836 6.735 1.00 91.50 82 ILE A C 1
ATOM 667 O O . ILE A 1 82 ? -11.456 1.520 6.079 1.00 91.50 82 ILE A O 1
ATOM 671 N N . LEU A 1 83 ? -13.256 0.938 7.298 1.00 92.56 83 LEU A N 1
ATOM 672 C CA . LEU A 1 83 ? -13.074 -0.501 7.116 1.00 92.56 83 LEU A CA 1
ATOM 673 C C . LEU A 1 83 ? -13.140 -0.875 5.626 1.00 92.56 83 LEU A C 1
ATOM 675 O O . LEU A 1 83 ? -12.265 -1.584 5.134 1.00 92.56 83 LEU A O 1
ATOM 679 N N . GLU A 1 84 ? -14.102 -0.333 4.874 1.00 93.25 84 GLU A N 1
ATOM 680 C CA . GLU A 1 84 ? -14.192 -0.523 3.419 1.00 93.25 84 GLU A CA 1
ATOM 681 C C . GLU A 1 84 ? -12.957 0.005 2.676 1.00 93.25 84 GLU A C 1
ATOM 683 O O . GLU A 1 84 ? -12.456 -0.647 1.756 1.00 93.25 84 GLU A O 1
ATOM 688 N N . GLN A 1 85 ? -12.439 1.174 3.066 1.00 95.00 85 GLN A N 1
ATOM 689 C CA . GLN A 1 85 ? -11.224 1.730 2.475 1.00 95.00 85 GLN A CA 1
ATOM 690 C C . GLN A 1 85 ? -10.004 0.851 2.776 1.00 95.00 85 GLN A C 1
ATOM 692 O O . GLN A 1 85 ? -9.264 0.512 1.855 1.00 95.00 85 GLN A O 1
ATOM 697 N N . ILE A 1 86 ? -9.817 0.427 4.028 1.00 95.38 86 ILE A N 1
ATOM 698 C CA . ILE A 1 86 ? -8.720 -0.464 4.427 1.00 95.38 86 ILE A CA 1
ATOM 699 C C . ILE A 1 86 ? -8.788 -1.773 3.640 1.00 95.38 86 ILE A C 1
ATOM 701 O O . ILE A 1 86 ? -7.778 -2.188 3.082 1.00 95.38 86 ILE A O 1
ATOM 705 N N . ALA A 1 87 ? -9.967 -2.397 3.544 1.00 95.81 87 ALA A N 1
ATOM 706 C CA . ALA A 1 87 ? -10.146 -3.648 2.807 1.00 95.81 87 ALA A CA 1
ATOM 707 C C . ALA A 1 87 ? -9.758 -3.507 1.332 1.00 95.81 87 ALA A C 1
ATOM 709 O O . ALA A 1 87 ? -9.081 -4.369 0.772 1.00 95.81 87 ALA A O 1
ATOM 710 N N . ARG A 1 88 ? -10.177 -2.404 0.705 1.00 97.12 88 ARG A N 1
ATOM 711 C CA . ARG A 1 88 ? -9.897 -2.129 -0.703 1.00 97.12 88 ARG A CA 1
ATOM 712 C C . ARG A 1 88 ? -8.398 -1.964 -0.957 1.00 97.12 88 ARG A C 1
ATOM 714 O O . ARG A 1 88 ? -7.854 -2.642 -1.822 1.00 97.12 88 ARG A O 1
ATOM 721 N N . TYR A 1 89 ? -7.723 -1.144 -0.155 1.00 97.94 89 TYR A N 1
ATOM 722 C CA . TYR A 1 89 ? -6.280 -0.937 -0.285 1.00 97.94 89 TYR A CA 1
ATOM 723 C C . TYR A 1 89 ? -5.465 -2.180 0.100 1.00 97.94 89 TYR A C 1
ATOM 725 O O . TYR A 1 89 ? -4.456 -2.457 -0.542 1.00 97.94 89 TYR A O 1
ATOM 733 N N . ALA A 1 90 ? -5.913 -2.968 1.083 1.00 97.81 90 ALA A N 1
ATOM 734 C CA . ALA A 1 90 ? -5.296 -4.250 1.424 1.00 97.81 90 ALA A CA 1
ATOM 735 C C . ALA A 1 90 ? -5.358 -5.235 0.248 1.00 97.81 90 ALA A C 1
ATOM 737 O O . ALA A 1 90 ? -4.358 -5.870 -0.084 1.00 97.81 90 ALA A O 1
ATOM 738 N N . LYS A 1 91 ? -6.512 -5.318 -0.431 1.00 97.56 91 LYS A N 1
ATOM 739 C CA . LYS A 1 91 ? -6.674 -6.136 -1.639 1.00 97.56 91 LYS A CA 1
ATOM 740 C C . LYS A 1 91 ? -5.703 -5.702 -2.739 1.00 97.56 91 LYS A C 1
ATOM 742 O O . LYS A 1 91 ? -5.033 -6.557 -3.309 1.00 97.56 91 LYS A O 1
ATOM 747 N N . TYR A 1 92 ? -5.620 -4.404 -3.036 1.00 98.06 92 TYR A N 1
ATOM 748 C CA . TYR A 1 92 ? -4.692 -3.899 -4.055 1.00 98.06 92 TYR A CA 1
ATOM 749 C C . TYR A 1 92 ? -3.243 -4.200 -3.695 1.00 98.06 92 TYR A C 1
ATOM 751 O O . TYR A 1 92 ? -2.500 -4.701 -4.532 1.00 98.06 92 TYR A O 1
ATOM 759 N N . TYR A 1 93 ? -2.864 -3.969 -2.438 1.00 98.31 93 TYR A N 1
ATOM 760 C CA . TYR A 1 93 ? -1.525 -4.266 -1.952 1.00 98.31 93 TYR A CA 1
ATOM 761 C C . TYR A 1 93 ? -1.162 -5.737 -2.169 1.00 98.31 93 TYR A C 1
ATOM 763 O O . TYR A 1 93 ? -0.131 -6.019 -2.768 1.00 98.31 93 TYR A O 1
ATOM 771 N N . LEU A 1 94 ? -2.030 -6.674 -1.773 1.00 97.50 94 LEU A N 1
ATOM 772 C CA . LEU A 1 94 ? -1.783 -8.104 -1.968 1.00 97.50 94 LEU A CA 1
ATOM 773 C C . LEU A 1 94 ? -1.705 -8.490 -3.453 1.00 97.50 94 LEU A C 1
ATOM 775 O O . LEU A 1 94 ? -0.843 -9.283 -3.817 1.00 97.50 94 LEU A O 1
ATOM 779 N N . ILE A 1 95 ? -2.548 -7.918 -4.320 1.00 97.06 95 ILE A N 1
ATOM 780 C CA . ILE A 1 95 ? -2.491 -8.156 -5.775 1.00 97.06 95 ILE A CA 1
ATOM 781 C C . ILE A 1 95 ? -1.142 -7.714 -6.354 1.00 97.06 95 ILE A C 1
ATOM 783 O O . ILE A 1 95 ? -0.527 -8.470 -7.104 1.00 97.06 95 ILE A O 1
ATOM 787 N N . LEU A 1 96 ? -0.675 -6.516 -5.994 1.00 97.81 96 LEU A N 1
ATOM 788 C CA . LEU A 1 96 ? 0.590 -5.958 -6.480 1.00 97.81 96 LEU A CA 1
ATOM 789 C C . LEU A 1 96 ? 1.799 -6.713 -5.919 1.00 97.81 96 LEU A C 1
ATOM 791 O O . LEU A 1 96 ? 2.735 -7.024 -6.653 1.00 97.81 96 LEU A O 1
ATOM 795 N N . ARG A 1 97 ? 1.763 -7.034 -4.621 1.00 96.38 97 ARG A N 1
ATOM 796 C CA . ARG A 1 97 ? 2.866 -7.669 -3.894 1.00 96.38 97 ARG A CA 1
ATOM 797 C C . ARG A 1 97 ? 3.041 -9.144 -4.247 1.00 96.38 97 ARG A C 1
ATOM 799 O O . ARG A 1 97 ? 4.168 -9.628 -4.260 1.00 96.38 97 ARG A O 1
ATOM 806 N N . LEU A 1 98 ? 1.941 -9.852 -4.516 1.00 95.38 98 LEU A N 1
ATOM 807 C CA . LEU A 1 98 ? 1.933 -11.268 -4.911 1.00 95.38 98 LEU A CA 1
ATOM 808 C C . LEU A 1 98 ? 1.875 -11.467 -6.434 1.00 95.38 98 LEU A C 1
ATOM 810 O O . LEU A 1 98 ? 1.883 -12.606 -6.896 1.00 95.38 98 LEU A O 1
ATOM 814 N N . GLU A 1 99 ? 1.805 -10.376 -7.203 1.00 96.19 99 GLU A N 1
ATOM 815 C CA . GLU A 1 99 ? 1.747 -10.366 -8.672 1.00 96.19 99 GLU A CA 1
ATOM 816 C C . GLU A 1 99 ? 0.581 -11.192 -9.252 1.00 96.19 99 GLU A C 1
ATOM 818 O O . GLU A 1 99 ? 0.670 -11.776 -10.333 1.00 96.19 99 GLU A O 1
ATOM 823 N N . TYR A 1 100 ? -0.559 -11.217 -8.552 1.00 94.69 100 TYR A N 1
ATOM 824 C CA . TYR A 1 100 ? -1.790 -11.875 -9.007 1.00 94.69 100 TYR A CA 1
ATOM 825 C C . TYR A 1 100 ? -2.591 -10.975 -9.952 1.00 94.69 100 TYR A C 1
ATOM 827 O O . TYR A 1 100 ? -3.688 -10.518 -9.628 1.00 94.69 100 TYR A O 1
ATOM 835 N N . ILE A 1 101 ? -2.009 -10.707 -11.122 1.00 95.62 101 ILE A N 1
ATOM 836 C CA . ILE A 1 101 ? -2.532 -9.783 -12.132 1.00 95.62 101 ILE A CA 1
ATOM 837 C C . ILE A 1 101 ? -2.817 -10.549 -13.426 1.00 95.62 101 ILE A C 1
ATOM 839 O O . ILE A 1 101 ? -1.918 -11.147 -14.013 1.00 95.62 101 ILE A O 1
ATOM 843 N N . ASP A 1 102 ? -4.069 -10.501 -13.885 1.00 94.44 102 ASP A N 1
ATOM 844 C CA . ASP A 1 102 ? -4.511 -11.235 -15.079 1.00 94.44 102 ASP A CA 1
ATOM 845 C C . ASP A 1 102 ? -3.988 -10.622 -16.389 1.00 94.44 102 ASP A C 1
ATOM 847 O O . ASP A 1 102 ? -3.708 -11.331 -17.359 1.00 94.44 102 ASP A O 1
ATOM 851 N N . ASP A 1 103 ? -3.876 -9.292 -16.444 1.00 97.31 103 ASP A N 1
ATOM 852 C CA . ASP A 1 103 ? -3.422 -8.590 -17.641 1.00 97.31 103 ASP A CA 1
ATOM 853 C C . ASP A 1 103 ? -1.901 -8.681 -17.789 1.00 97.31 103 ASP A C 1
ATOM 855 O O . ASP A 1 103 ? -1.148 -8.191 -16.948 1.00 97.31 103 ASP A O 1
ATOM 859 N N . ILE A 1 104 ? -1.447 -9.286 -18.887 1.00 97.44 104 ILE A N 1
ATOM 860 C CA . ILE A 1 104 ? -0.032 -9.619 -19.076 1.00 97.44 104 ILE A CA 1
ATOM 861 C C . ILE A 1 104 ? 0.878 -8.394 -19.207 1.00 97.44 104 ILE A C 1
ATOM 863 O O . ILE A 1 104 ? 2.063 -8.489 -18.887 1.00 97.44 104 ILE A O 1
ATOM 867 N N . ASP A 1 105 ? 0.361 -7.267 -19.702 1.00 97.38 105 ASP A N 1
ATOM 868 C CA . ASP A 1 105 ? 1.159 -6.052 -19.874 1.00 97.38 105 ASP A CA 1
ATOM 869 C C . ASP A 1 105 ? 1.340 -5.370 -18.519 1.00 97.38 105 ASP A C 1
ATOM 871 O O . ASP A 1 105 ? 2.462 -5.041 -18.138 1.00 97.38 105 ASP A O 1
ATOM 875 N N . ILE A 1 106 ? 0.251 -5.262 -17.749 1.00 98.00 106 ILE A N 1
ATOM 876 C CA . ILE A 1 106 ? 0.287 -4.729 -16.383 1.00 98.00 106 ILE A CA 1
ATOM 877 C C . ILE A 1 106 ? 1.178 -5.616 -15.506 1.00 98.00 106 ILE A C 1
ATOM 879 O O . ILE A 1 106 ? 2.080 -5.108 -14.846 1.00 98.00 106 ILE A O 1
ATOM 883 N N . ALA A 1 107 ? 0.988 -6.939 -15.543 1.00 97.88 107 ALA A N 1
ATOM 884 C CA . ALA A 1 107 ? 1.767 -7.887 -14.748 1.00 97.88 107 ALA A CA 1
ATOM 885 C C . ALA A 1 107 ? 3.278 -7.754 -14.997 1.00 97.88 107 ALA A C 1
ATOM 887 O O . ALA A 1 107 ? 4.060 -7.756 -14.049 1.00 97.88 107 ALA A O 1
ATOM 888 N N . LYS A 1 108 ? 3.700 -7.571 -16.257 1.00 97.88 108 LYS A N 1
ATOM 889 C CA . LYS A 1 108 ? 5.114 -7.339 -16.595 1.00 97.88 108 LYS A CA 1
ATOM 890 C C . LYS A 1 108 ? 5.652 -6.055 -15.973 1.00 97.88 108 LYS A C 1
ATOM 892 O O . LYS A 1 108 ? 6.722 -6.102 -15.376 1.00 97.88 108 LYS A O 1
ATOM 897 N N . CYS A 1 109 ? 4.934 -4.938 -16.097 1.00 97.38 109 CYS A N 1
ATOM 898 C CA . CYS A 1 109 ? 5.354 -3.667 -15.500 1.00 97.38 109 CYS A CA 1
ATOM 899 C C . CYS A 1 109 ? 5.500 -3.788 -13.979 1.00 97.38 109 CYS A C 1
ATOM 901 O O . CYS A 1 109 ? 6.527 -3.401 -13.429 1.00 97.38 109 CYS A O 1
ATOM 903 N N . ILE A 1 110 ? 4.506 -4.378 -13.308 1.00 98.12 110 ILE A N 1
ATOM 904 C CA . ILE A 1 110 ? 4.533 -4.574 -11.853 1.00 98.12 110 ILE A CA 1
ATOM 905 C C . ILE A 1 110 ? 5.699 -5.472 -11.432 1.00 98.12 110 ILE A C 1
ATOM 907 O O . ILE A 1 110 ? 6.419 -5.121 -10.503 1.00 98.12 110 ILE A O 1
ATOM 911 N N . SER A 1 111 ? 5.942 -6.571 -12.151 1.00 98.25 111 SER A N 1
ATOM 912 C CA . SER A 1 111 ? 7.055 -7.481 -11.860 1.00 98.25 111 SER A CA 1
ATOM 913 C C . SER A 1 111 ? 8.420 -6.797 -12.006 1.00 98.25 111 SER A C 1
ATOM 915 O O . SER A 1 111 ? 9.306 -6.969 -11.168 1.00 98.25 111 SER A O 1
ATOM 917 N N . ILE A 1 112 ? 8.585 -5.942 -13.023 1.00 98.12 112 ILE A N 1
ATOM 918 C CA . ILE A 1 112 ? 9.806 -5.142 -13.187 1.00 98.12 112 ILE A CA 1
ATOM 919 C C . ILE A 1 112 ? 9.968 -4.159 -12.021 1.00 98.12 112 ILE A C 1
ATOM 921 O O . ILE A 1 112 ? 11.034 -4.129 -11.409 1.00 98.12 112 ILE A O 1
ATOM 925 N N . ILE A 1 113 ? 8.924 -3.401 -11.674 1.00 97.44 113 ILE A N 1
ATOM 926 C CA . ILE A 1 113 ? 8.966 -2.453 -10.549 1.00 97.44 113 ILE A CA 1
ATOM 927 C C . ILE A 1 113 ? 9.334 -3.175 -9.245 1.00 97.44 113 ILE A C 1
ATOM 929 O O . ILE A 1 113 ? 10.238 -2.738 -8.532 1.00 97.44 113 ILE A O 1
ATOM 933 N N . ASN A 1 114 ? 8.687 -4.307 -8.958 1.00 97.69 114 ASN A N 1
ATOM 934 C CA . ASN A 1 114 ? 8.956 -5.115 -7.769 1.00 97.69 114 ASN A CA 1
ATOM 935 C C . ASN A 1 114 ? 10.395 -5.642 -7.736 1.00 97.69 114 ASN A C 1
ATOM 937 O O . ASN A 1 114 ? 10.993 -5.700 -6.662 1.00 97.69 114 ASN A O 1
ATOM 941 N N . SER A 1 115 ? 10.976 -5.978 -8.894 1.00 97.62 115 SER A N 1
ATOM 942 C CA . SER A 1 115 ? 12.359 -6.465 -8.988 1.00 97.62 115 SER A CA 1
ATOM 943 C C . SER A 1 115 ? 13.414 -5.438 -8.558 1.00 97.62 115 SER A C 1
ATOM 945 O O . SER A 1 115 ? 14.548 -5.818 -8.266 1.00 97.62 115 SER A O 1
ATOM 947 N N . TYR A 1 116 ? 13.055 -4.151 -8.501 1.00 96.06 116 TYR A N 1
ATOM 948 C CA . TYR A 1 116 ? 13.942 -3.088 -8.027 1.00 96.06 116 TYR A CA 1
ATOM 949 C C . TYR A 1 116 ? 13.952 -2.937 -6.503 1.00 96.06 116 TYR A C 1
ATOM 951 O O . TYR A 1 116 ? 14.837 -2.261 -5.984 1.00 96.06 116 TYR A O 1
ATOM 959 N N . GLU A 1 117 ? 12.988 -3.535 -5.794 1.00 94.50 117 GLU A N 1
ATOM 960 C CA . GLU A 1 117 ? 12.854 -3.471 -4.329 1.00 94.50 117 GLU A CA 1
ATOM 961 C C . GLU A 1 117 ? 12.805 -2.036 -3.756 1.00 94.50 117 GLU A C 1
ATOM 963 O O . GLU A 1 117 ? 13.175 -1.791 -2.607 1.00 94.50 117 GLU A O 1
ATOM 968 N N . VAL A 1 118 ? 12.321 -1.073 -4.548 1.00 91.75 118 VAL A N 1
ATOM 969 C CA . VAL A 1 118 ? 12.130 0.329 -4.138 1.00 91.75 118 VAL A CA 1
ATOM 970 C C . VAL A 1 118 ? 10.706 0.510 -3.612 1.00 91.75 118 VAL A C 1
ATOM 972 O O . VAL A 1 118 ? 9.824 0.993 -4.316 1.00 91.75 118 VAL A O 1
ATOM 975 N N . TRP A 1 119 ? 10.451 0.076 -2.378 1.00 91.06 119 TRP A N 1
ATOM 976 C CA . TRP A 1 119 ? 9.098 0.021 -1.801 1.00 91.06 119 TRP A CA 1
ATOM 977 C C . TRP A 1 119 ? 8.443 1.398 -1.614 1.00 91.06 119 TRP A C 1
ATOM 979 O O . TRP A 1 119 ? 7.223 1.498 -1.523 1.00 91.06 119 TRP A O 1
ATOM 989 N N . GLU A 1 120 ? 9.203 2.493 -1.616 1.00 89.00 120 GLU A N 1
ATOM 990 C CA . GLU A 1 120 ? 8.678 3.857 -1.476 1.00 89.00 120 GLU A CA 1
ATOM 991 C C . GLU A 1 120 ? 7.710 4.268 -2.598 1.00 89.00 120 GLU A C 1
ATOM 993 O O . GLU A 1 120 ? 6.955 5.223 -2.420 1.00 89.00 120 GLU A O 1
ATOM 998 N N . VAL A 1 121 ? 7.675 3.545 -3.724 1.00 91.81 121 VAL A N 1
ATOM 999 C CA . VAL A 1 121 ? 6.712 3.793 -4.813 1.00 91.81 121 VAL A CA 1
ATOM 1000 C C . VAL A 1 121 ? 5.329 3.174 -4.570 1.00 91.81 121 VAL A C 1
ATOM 1002 O O . VAL A 1 121 ? 4.361 3.551 -5.231 1.00 91.81 121 VAL A O 1
ATOM 1005 N N . TYR A 1 122 ? 5.195 2.252 -3.611 1.00 94.12 122 TYR A N 1
ATOM 1006 C CA . TYR A 1 122 ? 3.947 1.523 -3.360 1.00 94.12 122 TYR A CA 1
ATOM 1007 C C . TYR A 1 122 ? 2.741 2.397 -2.990 1.00 94.12 122 TYR A C 1
ATOM 1009 O O . TYR A 1 122 ? 1.655 2.103 -3.491 1.00 94.12 122 TYR A O 1
ATOM 1017 N N . PRO A 1 123 ? 2.861 3.469 -2.175 1.00 93.25 123 PRO A N 1
ATOM 1018 C CA . PRO A 1 123 ? 1.737 4.363 -1.904 1.00 93.25 123 PRO A CA 1
ATOM 1019 C C . PRO A 1 123 ? 1.088 4.868 -3.196 1.00 93.25 123 PRO A C 1
ATOM 1021 O O . PRO A 1 123 ? -0.131 4.845 -3.333 1.00 93.25 123 PRO A O 1
ATOM 1024 N N . PHE A 1 124 ? 1.916 5.214 -4.181 1.00 90.69 124 PHE A N 1
ATOM 1025 C CA . PHE A 1 124 ? 1.452 5.687 -5.473 1.00 90.69 124 PHE A CA 1
ATOM 1026 C C . PHE A 1 124 ? 0.873 4.561 -6.340 1.00 90.69 124 PHE A C 1
ATOM 1028 O O . PHE A 1 124 ? -0.199 4.724 -6.915 1.00 90.69 124 PHE A O 1
ATOM 1035 N N . MET A 1 125 ? 1.516 3.388 -6.393 1.00 94.94 125 MET A N 1
ATOM 1036 C CA . MET A 1 125 ? 0.967 2.228 -7.118 1.00 94.94 125 MET A CA 1
ATOM 1037 C C . MET A 1 125 ? -0.425 1.827 -6.605 1.00 94.94 125 MET A C 1
ATOM 1039 O O . MET A 1 125 ? -1.285 1.416 -7.387 1.00 94.94 125 MET A O 1
ATOM 1043 N N . LEU A 1 126 ? -0.668 1.974 -5.301 1.00 96.38 126 LEU A N 1
ATOM 1044 C CA . LEU A 1 126 ? -1.970 1.725 -4.687 1.00 96.38 126 LEU A CA 1
ATOM 1045 C C . LEU A 1 126 ? -3.025 2.756 -5.108 1.00 96.38 126 LEU A C 1
ATOM 1047 O O . LEU A 1 126 ? -4.148 2.364 -5.420 1.00 96.38 126 LEU A O 1
ATOM 1051 N N . GLU A 1 127 ? -2.679 4.045 -5.144 1.00 94.00 127 GLU A N 1
ATOM 1052 C CA . GLU A 1 127 ? -3.575 5.101 -5.639 1.00 94.00 127 GLU A CA 1
ATOM 1053 C C . GLU A 1 127 ? -3.895 4.913 -7.132 1.00 94.00 127 GLU A C 1
ATOM 1055 O O . GLU A 1 127 ? -5.063 4.978 -7.510 1.00 94.00 127 GLU A O 1
ATOM 1060 N N . LEU A 1 128 ? -2.900 4.569 -7.963 1.00 94.44 128 LEU A N 1
ATOM 1061 C CA . LEU A 1 128 ? -3.104 4.241 -9.382 1.00 94.44 128 LEU A CA 1
ATOM 1062 C C . LEU A 1 128 ? -4.041 3.052 -9.579 1.00 94.44 128 LEU A C 1
ATOM 1064 O O . LEU A 1 128 ? -4.904 3.066 -10.457 1.00 94.44 128 LEU A O 1
ATOM 1068 N N . THR A 1 129 ? -3.873 2.019 -8.754 1.00 96.06 129 THR A N 1
ATOM 1069 C CA . THR A 1 129 ? -4.748 0.847 -8.788 1.00 96.06 129 THR A CA 1
ATOM 1070 C C . THR A 1 129 ? -6.169 1.238 -8.387 1.00 96.06 129 THR A C 1
ATOM 1072 O O . THR A 1 129 ? -7.115 0.841 -9.060 1.00 96.06 129 THR A O 1
ATOM 1075 N N . ASP A 1 130 ? -6.347 2.074 -7.356 1.00 96.06 130 ASP A N 1
ATOM 1076 C CA . ASP A 1 130 ? -7.672 2.588 -6.989 1.00 96.06 130 ASP A CA 1
ATOM 1077 C C . ASP A 1 130 ? -8.287 3.425 -8.121 1.00 96.06 130 ASP A C 1
ATOM 1079 O O . ASP A 1 130 ? -9.468 3.261 -8.420 1.00 96.06 130 ASP A O 1
ATOM 1083 N N . ASP A 1 131 ? -7.515 4.288 -8.782 1.00 95.81 131 ASP A N 1
ATOM 1084 C CA . ASP A 1 131 ? -7.986 5.081 -9.921 1.00 95.81 131 ASP A CA 1
ATOM 1085 C C . ASP A 1 131 ? -8.439 4.202 -11.089 1.00 95.81 131 ASP A C 1
ATOM 1087 O O . ASP A 1 131 ? -9.510 4.438 -11.655 1.00 95.81 131 ASP A O 1
ATOM 1091 N N . TYR A 1 132 ? -7.666 3.169 -11.421 1.00 96.31 132 TYR A N 1
ATOM 1092 C CA . TYR A 1 132 ? -7.994 2.234 -12.492 1.00 96.31 132 TYR A CA 1
ATOM 1093 C C . TYR A 1 132 ? -9.234 1.392 -12.165 1.00 96.31 132 TYR A C 1
ATOM 1095 O O . TYR A 1 132 ? -10.176 1.337 -12.956 1.00 96.31 132 TYR A O 1
ATOM 1103 N N . GLU A 1 133 ? -9.292 0.805 -10.968 1.00 95.50 133 GLU A N 1
ATOM 1104 C CA . GLU A 1 133 ? -10.405 -0.049 -10.529 1.00 95.50 133 GLU A CA 1
ATOM 1105 C C . GLU A 1 133 ? -11.727 0.727 -10.399 1.00 95.50 133 GLU A C 1
ATOM 1107 O O . GLU A 1 133 ? -12.807 0.165 -10.578 1.00 95.50 133 GLU A O 1
ATOM 1112 N N . ASN A 1 134 ? -11.661 2.036 -10.134 1.00 95.25 134 ASN A N 1
ATOM 1113 C CA . ASN A 1 134 ? -12.831 2.919 -10.124 1.00 95.25 134 ASN A CA 1
ATOM 1114 C C . ASN A 1 134 ? -13.109 3.586 -11.488 1.00 95.25 134 ASN A C 1
ATOM 1116 O O . ASN A 1 134 ? -13.988 4.447 -11.573 1.00 95.25 134 ASN A O 1
ATOM 1120 N N . GLY A 1 135 ? -12.374 3.226 -12.545 1.00 94.56 135 GLY A N 1
ATOM 1121 C CA . GLY A 1 135 ? -12.569 3.740 -13.904 1.00 94.56 135 GLY A CA 1
ATOM 1122 C C . GLY A 1 135 ? -12.238 5.225 -14.084 1.00 94.56 135 GLY A C 1
ATOM 1123 O O . GLY A 1 135 ? -12.750 5.857 -15.008 1.00 94.56 135 GLY A O 1
ATOM 1124 N N . ARG A 1 136 ? -11.418 5.804 -13.197 1.00 96.00 136 ARG A N 1
ATOM 1125 C CA . ARG A 1 136 ? -10.932 7.190 -13.310 1.00 96.00 136 ARG A CA 1
ATOM 1126 C C . ARG A 1 136 ? -9.824 7.325 -14.353 1.00 96.00 136 ARG A C 1
ATOM 1128 O O . ARG A 1 136 ? -9.717 8.376 -14.977 1.00 96.00 136 ARG A O 1
ATOM 1135 N N . ILE A 1 137 ? -9.053 6.260 -14.560 1.00 94.81 137 ILE A N 1
ATOM 1136 C CA . ILE A 1 137 ? -8.072 6.127 -15.640 1.00 94.81 137 ILE A CA 1
ATOM 1137 C C . ILE A 1 137 ? -8.333 4.839 -16.422 1.00 94.81 137 ILE A C 1
ATOM 1139 O O . ILE A 1 137 ? -8.854 3.865 -15.878 1.00 94.81 137 ILE A O 1
ATOM 1143 N N . ASP A 1 138 ? -7.983 4.834 -17.706 1.00 95.62 138 ASP A N 1
ATOM 1144 C CA . ASP A 1 138 ? -8.056 3.638 -18.543 1.00 95.62 138 ASP A CA 1
ATOM 1145 C C . ASP A 1 138 ? -6.755 2.820 -18.489 1.00 95.62 138 ASP A C 1
ATOM 1147 O O . ASP A 1 138 ? -5.761 3.218 -17.877 1.00 95.62 138 ASP A O 1
ATOM 1151 N N . LYS A 1 139 ? -6.749 1.651 -19.145 1.00 96.69 139 LYS A N 1
ATOM 1152 C CA . LYS A 1 139 ? -5.572 0.766 -19.178 1.00 96.69 139 LYS A CA 1
ATOM 1153 C C . LYS A 1 139 ? -4.348 1.458 -19.792 1.00 96.69 139 LYS A C 1
ATOM 1155 O O . LYS A 1 139 ? -3.236 1.220 -19.332 1.00 96.69 139 LYS A O 1
ATOM 1160 N N . SER A 1 140 ? -4.538 2.280 -20.828 1.00 96.31 140 SER A N 1
ATOM 1161 C CA . SER A 1 140 ? -3.423 2.970 -21.495 1.00 96.31 140 SER A CA 1
ATOM 1162 C C . SER A 1 140 ? -2.751 3.942 -20.533 1.00 96.31 140 SER A C 1
ATOM 1164 O O . SER A 1 140 ? -1.539 3.893 -20.350 1.00 96.31 140 SER A O 1
ATOM 1166 N N . SER A 1 141 ? -3.561 4.750 -19.851 1.00 95.50 141 SER A N 1
ATOM 1167 C CA . SER A 1 141 ? -3.120 5.706 -18.840 1.00 95.50 141 SER A CA 1
ATOM 1168 C C . SER A 1 141 ? -2.443 5.002 -17.663 1.00 95.50 141 SER A C 1
ATOM 1170 O O . SER A 1 141 ? -1.396 5.452 -17.204 1.00 95.50 141 SER A O 1
ATOM 1172 N N . LEU A 1 142 ? -2.985 3.865 -17.205 1.00 95.94 142 LEU A N 1
ATOM 1173 C CA . LEU A 1 142 ? -2.350 3.058 -16.162 1.00 95.94 142 LEU A CA 1
ATOM 1174 C C . LEU A 1 142 ? -0.959 2.574 -16.594 1.00 95.94 142 LEU A C 1
ATOM 1176 O O . LEU A 1 142 ? -0.008 2.736 -15.838 1.00 95.94 142 LEU A O 1
ATOM 1180 N N . LEU A 1 143 ? -0.817 2.003 -17.794 1.00 97.25 143 LEU A N 1
ATOM 1181 C CA . LEU A 1 143 ? 0.477 1.521 -18.292 1.00 97.25 143 LEU A CA 1
ATOM 1182 C C . LEU A 1 143 ? 1.497 2.65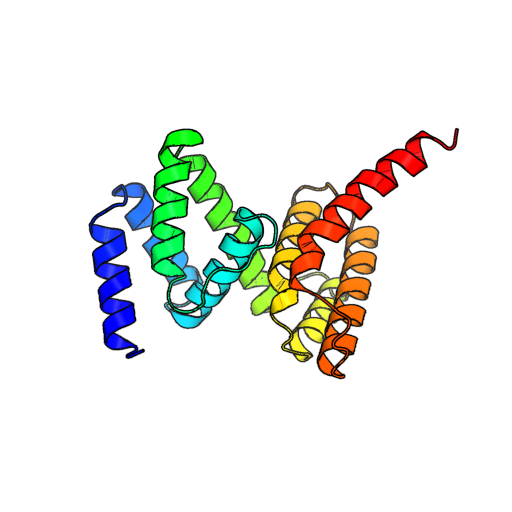5 -18.446 1.00 97.25 143 LEU A C 1
ATOM 1184 O O . LEU A 1 143 ? 2.652 2.492 -18.057 1.00 97.25 143 LEU A O 1
ATOM 1188 N N . GLU A 1 144 ? 1.077 3.813 -18.957 1.00 95.88 144 GLU A N 1
ATOM 1189 C CA . GLU A 1 144 ? 1.930 5.004 -19.040 1.00 95.88 144 GLU A CA 1
ATOM 1190 C C . GLU A 1 144 ? 2.429 5.442 -17.656 1.00 95.88 144 GLU A C 1
ATOM 1192 O O . GLU A 1 144 ? 3.620 5.706 -17.475 1.00 95.88 144 GLU A O 1
ATOM 1197 N N . MET A 1 145 ? 1.542 5.463 -16.657 1.00 94.88 145 MET A N 1
ATOM 1198 C CA . MET A 1 145 ? 1.908 5.810 -15.284 1.00 94.88 145 MET A CA 1
ATOM 1199 C C . MET A 1 145 ? 2.804 4.745 -14.644 1.00 94.88 145 MET A C 1
ATOM 1201 O O . MET A 1 145 ? 3.774 5.101 -13.982 1.00 94.88 145 MET A O 1
ATOM 1205 N N . LEU A 1 146 ? 2.559 3.453 -14.879 1.00 95.19 146 LEU A N 1
ATOM 1206 C CA . LEU A 1 146 ? 3.421 2.377 -14.381 1.00 95.19 146 LEU A CA 1
ATOM 1207 C C . LEU A 1 146 ? 4.830 2.441 -14.981 1.00 95.19 146 LEU A C 1
ATOM 1209 O O . LEU A 1 146 ? 5.796 2.273 -14.246 1.00 95.19 146 LEU A O 1
ATOM 1213 N N . HIS A 1 147 ? 4.980 2.760 -16.267 1.00 95.50 147 HIS A N 1
ATOM 1214 C CA . HIS A 1 147 ? 6.306 2.980 -16.856 1.00 95.50 147 HIS A CA 1
ATOM 1215 C C . HIS A 1 147 ? 7.024 4.200 -16.268 1.00 95.50 147 HIS A C 1
ATOM 1217 O O . HIS A 1 147 ? 8.246 4.192 -16.125 1.00 95.50 147 HIS A O 1
ATOM 1223 N N . MET A 1 148 ? 6.287 5.243 -15.877 1.00 93.56 148 MET A N 1
ATOM 1224 C CA . MET A 1 148 ? 6.871 6.364 -15.137 1.00 93.56 148 MET A CA 1
ATOM 1225 C C . MET A 1 148 ? 7.360 5.925 -13.749 1.00 93.56 148 MET A C 1
ATOM 1227 O O . MET A 1 148 ? 8.460 6.297 -13.344 1.00 93.56 148 MET A O 1
ATOM 1231 N N . VAL A 1 149 ? 6.576 5.112 -13.032 1.00 92.75 149 VAL A N 1
ATOM 1232 C CA . VAL A 1 149 ? 6.994 4.527 -11.745 1.00 92.75 149 VAL A CA 1
ATOM 1233 C C . VAL A 1 149 ? 8.238 3.669 -11.911 1.00 92.75 149 VAL A C 1
ATOM 1235 O O . VAL A 1 149 ? 9.163 3.778 -11.112 1.00 92.75 149 VAL A O 1
ATOM 1238 N N . GLU A 1 150 ? 8.271 2.848 -12.956 1.00 94.25 150 GLU A N 1
ATOM 1239 C CA . GLU A 1 150 ? 9.405 1.999 -13.304 1.00 94.25 150 GLU A CA 1
ATOM 1240 C C . GLU A 1 150 ? 10.688 2.818 -13.502 1.00 94.25 150 GLU A C 1
ATOM 1242 O O . GLU A 1 150 ? 11.701 2.499 -12.880 1.00 94.25 150 GLU A O 1
ATOM 1247 N N . ASP A 1 151 ? 10.650 3.896 -14.296 1.00 92.75 151 ASP A N 1
ATOM 1248 C CA . ASP A 1 151 ? 11.809 4.779 -14.512 1.00 92.75 151 ASP A CA 1
ATOM 1249 C C . AS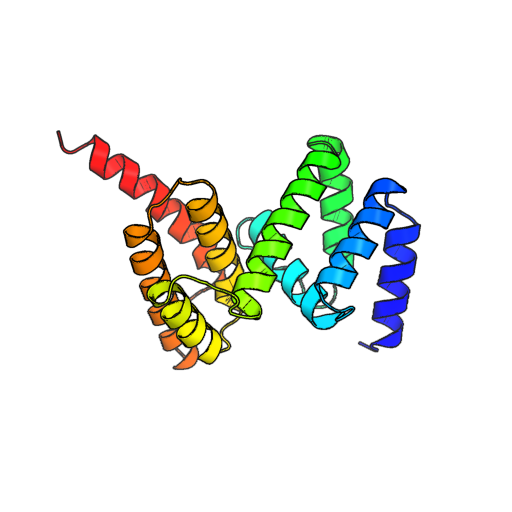P A 1 151 ? 12.292 5.416 -13.202 1.00 92.75 151 ASP A C 1
ATOM 1251 O O . ASP A 1 151 ? 13.489 5.419 -12.899 1.00 92.75 151 ASP A O 1
ATOM 1255 N N . LEU A 1 152 ? 11.363 5.912 -12.381 1.00 91.00 152 LEU A N 1
ATOM 1256 C CA . LEU A 1 152 ? 11.685 6.535 -11.098 1.00 91.00 152 LEU A CA 1
ATOM 1257 C C . LEU A 1 152 ? 12.303 5.540 -10.112 1.00 91.00 152 LEU A C 1
ATOM 1259 O O . LEU A 1 152 ? 13.315 5.852 -9.479 1.00 91.00 152 LEU A O 1
ATOM 1263 N N . ALA A 1 153 ? 11.728 4.342 -10.004 1.00 92.12 153 ALA A N 1
ATOM 1264 C CA . ALA A 1 153 ? 12.250 3.266 -9.171 1.00 92.12 153 ALA A CA 1
ATOM 1265 C C . ALA A 1 153 ? 13.636 2.821 -9.657 1.00 92.12 153 ALA A C 1
ATOM 1267 O O . ALA A 1 153 ? 14.568 2.724 -8.860 1.00 92.12 153 ALA A O 1
ATOM 1268 N N . TYR A 1 154 ? 13.813 2.644 -10.969 1.00 94.31 154 TYR A N 1
ATOM 1269 C CA . TYR A 1 154 ? 15.099 2.277 -11.552 1.00 94.31 154 TYR A CA 1
ATOM 1270 C C . TYR A 1 154 ? 16.176 3.329 -11.266 1.00 94.31 154 TYR A C 1
ATOM 1272 O O . TYR A 1 154 ? 17.272 2.998 -10.816 1.00 94.31 154 TYR A O 1
ATOM 1280 N N . ARG A 1 155 ? 15.878 4.616 -11.463 1.00 92.88 155 ARG A N 1
ATOM 1281 C CA . ARG A 1 155 ? 16.829 5.696 -11.164 1.00 92.88 155 ARG A CA 1
ATOM 1282 C C . ARG A 1 155 ? 17.162 5.774 -9.673 1.00 92.88 155 ARG A C 1
ATOM 1284 O O . ARG A 1 155 ? 18.327 5.982 -9.329 1.00 92.88 155 ARG A O 1
ATOM 1291 N N . LYS A 1 156 ? 16.182 5.551 -8.789 1.00 89.56 156 LYS A N 1
ATOM 1292 C CA . LYS A 1 156 ? 16.422 5.472 -7.341 1.00 89.56 156 LYS A CA 1
ATOM 1293 C C . LYS A 1 156 ? 17.357 4.313 -6.993 1.00 89.56 156 LYS A C 1
ATOM 1295 O O . LYS A 1 156 ? 18.309 4.518 -6.245 1.00 89.56 156 LYS A O 1
ATOM 1300 N N . LEU A 1 157 ? 17.141 3.141 -7.594 1.00 92.75 157 LEU A N 1
ATOM 1301 C CA . LEU A 1 157 ? 18.022 1.976 -7.473 1.00 92.75 157 LEU A CA 1
ATOM 1302 C C . LEU A 1 157 ? 19.458 2.289 -7.936 1.00 92.75 157 LEU A C 1
ATOM 1304 O O . LEU A 1 157 ? 20.414 1.826 -7.318 1.00 92.75 157 LEU A O 1
ATOM 1308 N N . GLN A 1 158 ? 19.631 3.116 -8.975 1.00 94.31 158 GLN A N 1
ATOM 1309 C CA . GLN A 1 158 ? 20.951 3.582 -9.433 1.00 94.31 158 GLN A CA 1
ATOM 1310 C C . GLN A 1 158 ? 21.607 4.636 -8.515 1.00 94.31 158 GLN A C 1
ATOM 1312 O O . GLN A 1 158 ? 22.709 5.100 -8.810 1.00 94.31 158 GLN A O 1
AT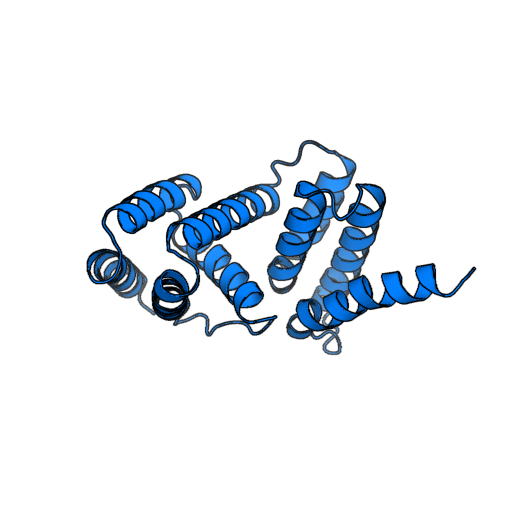OM 1317 N N . GLY A 1 159 ? 20.969 5.015 -7.404 1.00 89.88 159 GLY A N 1
ATOM 1318 C CA . GLY A 1 159 ? 21.510 5.973 -6.439 1.00 89.88 159 GLY A CA 1
ATOM 1319 C C . GLY A 1 159 ? 21.264 7.439 -6.800 1.00 89.88 159 GLY A C 1
ATOM 1320 O O . GLY A 1 159 ? 21.992 8.308 -6.324 1.00 89.88 159 GLY A O 1
ATOM 1321 N N . ASP A 1 160 ? 20.263 7.741 -7.633 1.00 87.56 160 ASP A N 1
ATOM 1322 C CA . ASP A 1 160 ? 19.863 9.124 -7.905 1.00 87.56 160 ASP A CA 1
ATOM 1323 C C . ASP A 1 160 ? 19.205 9.755 -6.659 1.00 87.56 160 ASP A C 1
ATOM 1325 O O . ASP A 1 160 ? 18.006 9.612 -6.401 1.00 87.56 160 ASP A O 1
ATOM 1329 N N . GLU A 1 161 ? 20.011 10.460 -5.863 1.00 80.12 161 GLU A N 1
ATOM 1330 C CA . GLU A 1 161 ? 19.575 11.149 -4.642 1.00 80.12 161 GLU A CA 1
ATOM 1331 C C . GLU A 1 161 ? 18.650 12.346 -4.914 1.00 80.12 161 GLU A C 1
ATOM 1333 O O . GLU A 1 161 ? 17.995 12.823 -3.989 1.00 80.12 161 GLU A O 1
ATOM 1338 N N . SER A 1 162 ? 18.554 12.820 -6.166 1.00 79.56 162 SER A N 1
ATOM 1339 C CA . SER A 1 162 ? 17.638 13.913 -6.525 1.00 79.56 162 SER A CA 1
ATOM 1340 C C . SER A 1 162 ? 16.169 13.483 -6.533 1.00 79.56 162 SER A C 1
ATOM 1342 O O . SER A 1 162 ? 15.277 14.332 -6.511 1.00 79.56 162 SER A O 1
ATOM 1344 N N . ILE A 1 163 ? 15.911 12.172 -6.544 1.00 77.00 163 ILE A N 1
ATOM 1345 C CA . ILE A 1 163 ? 14.565 11.612 -6.544 1.00 77.00 163 ILE A CA 1
ATOM 1346 C C . ILE A 1 163 ? 14.054 11.509 -5.109 1.00 77.00 163 ILE A C 1
ATOM 1348 O O . ILE A 1 163 ? 14.426 10.607 -4.342 1.00 77.00 163 ILE A O 1
ATOM 1352 N N . ASP A 1 164 ? 13.143 12.418 -4.782 1.00 74.69 164 ASP A N 1
ATOM 1353 C CA . ASP A 1 164 ? 12.315 12.346 -3.589 1.00 74.69 164 ASP A CA 1
ATOM 1354 C C . ASP A 1 164 ? 11.010 11.591 -3.890 1.00 74.69 164 ASP A C 1
ATOM 1356 O O . ASP A 1 164 ? 10.021 12.162 -4.350 1.00 74.69 164 ASP A O 1
ATOM 1360 N N . LEU A 1 165 ? 11.006 10.282 -3.620 1.00 74.75 165 LEU A N 1
ATOM 1361 C CA . LEU A 1 165 ? 9.814 9.442 -3.781 1.00 74.75 165 LEU A CA 1
ATOM 1362 C C . LEU A 1 165 ? 8.733 9.738 -2.731 1.00 74.75 165 LEU A C 1
ATOM 1364 O O . LEU A 1 165 ? 7.568 9.421 -2.958 1.00 74.75 165 LEU A O 1
ATOM 1368 N N . SER A 1 166 ? 9.078 10.394 -1.616 1.00 64.62 166 SER A N 1
ATOM 1369 C CA . SER A 1 166 ? 8.089 10.800 -0.609 1.00 64.62 166 SER A CA 1
ATOM 1370 C C . SER A 1 166 ? 7.211 11.956 -1.101 1.00 64.62 166 SER A C 1
ATOM 1372 O O . SER A 1 166 ? 6.032 12.042 -0.758 1.00 64.62 166 SER A O 1
ATOM 1374 N N . ALA A 1 167 ? 7.751 12.796 -1.989 1.00 58.38 167 ALA A N 1
ATOM 1375 C CA . ALA A 1 167 ? 7.011 13.858 -2.662 1.00 58.38 167 ALA A CA 1
ATOM 1376 C C . ALA A 1 167 ? 6.166 13.355 -3.845 1.00 58.38 167 ALA A C 1
ATOM 1378 O O . ALA A 1 167 ? 5.279 14.076 -4.304 1.00 58.38 167 ALA A O 1
ATOM 1379 N N . LEU A 1 168 ? 6.379 12.120 -4.318 1.00 65.56 168 LEU A N 1
ATOM 1380 C CA . LEU A 1 168 ? 5.753 11.595 -5.534 1.00 65.56 168 LEU A CA 1
ATOM 1381 C C . LEU A 1 168 ? 4.217 11.600 -5.464 1.00 65.56 168 LEU A C 1
ATOM 1383 O O . LEU A 1 168 ? 3.557 12.051 -6.399 1.00 65.56 168 LEU A O 1
ATOM 1387 N N . GLY A 1 169 ? 3.645 11.194 -4.326 1.00 56.19 169 GLY A N 1
ATOM 1388 C CA . GLY A 1 169 ? 2.192 11.236 -4.107 1.00 56.19 169 GLY A CA 1
ATOM 1389 C C . GLY A 1 169 ? 1.612 12.660 -4.091 1.00 56.19 169 GLY A C 1
ATOM 1390 O O . GLY A 1 169 ? 0.479 12.884 -4.520 1.00 56.19 169 GLY A O 1
ATOM 1391 N N . ILE A 1 170 ? 2.390 13.660 -3.656 1.00 56.00 170 ILE A N 1
ATOM 1392 C CA . ILE A 1 170 ? 1.970 15.072 -3.639 1.00 56.00 170 ILE A CA 1
ATOM 1393 C C . ILE A 1 170 ? 2.109 15.695 -5.033 1.00 56.00 170 ILE A C 1
ATOM 1395 O O . ILE A 1 170 ? 1.232 16.438 -5.481 1.00 56.00 170 ILE A O 1
ATOM 1399 N N . ASP A 1 171 ? 3.218 15.422 -5.713 1.00 56.00 171 ASP A N 1
ATOM 1400 C CA . ASP A 1 171 ? 3.561 16.063 -6.976 1.00 56.00 171 ASP A CA 1
ATOM 1401 C C . ASP A 1 171 ? 2.799 15.469 -8.160 1.00 56.00 171 ASP A C 1
ATOM 1403 O O . ASP A 1 171 ? 2.424 16.219 -9.061 1.00 56.00 171 ASP A O 1
ATOM 1407 N N . ILE A 1 172 ? 2.443 14.182 -8.127 1.00 52.09 172 ILE A N 1
ATOM 1408 C CA . ILE A 1 172 ? 1.637 13.579 -9.195 1.00 52.09 172 ILE A CA 1
ATOM 1409 C C . ILE A 1 172 ? 0.152 13.906 -9.051 1.00 52.09 172 ILE A C 1
ATOM 1411 O O . ILE A 1 172 ? -0.482 14.173 -10.065 1.00 52.09 172 ILE A O 1
ATOM 1415 N N . ASN A 1 173 ? -0.406 14.023 -7.841 1.00 48.09 173 ASN A N 1
ATOM 1416 C CA . ASN A 1 173 ? -1.766 14.558 -7.684 1.00 48.09 173 ASN A CA 1
ATOM 1417 C C . ASN A 1 173 ? -1.886 15.937 -8.363 1.00 48.09 173 ASN A C 1
ATOM 1419 O O . ASN A 1 173 ? -2.817 16.185 -9.129 1.00 48.09 173 ASN A O 1
ATOM 1423 N N . LYS A 1 174 ? -0.881 16.812 -8.208 1.00 52.16 174 LYS A N 1
ATOM 1424 C CA . LYS A 1 174 ? -0.829 18.074 -8.968 1.00 52.16 174 LYS A CA 1
ATOM 1425 C C . LYS A 1 174 ? -0.769 17.839 -10.482 1.00 52.16 174 LYS A C 1
ATOM 1427 O O . LYS A 1 174 ? -1.412 18.583 -11.212 1.00 52.16 174 LYS A O 1
ATOM 1432 N N . MET A 1 175 ? -0.033 16.840 -10.973 1.00 51.84 175 MET A N 1
ATOM 1433 C CA . MET A 1 175 ? 0.038 16.525 -12.410 1.00 51.84 175 MET A CA 1
ATOM 1434 C C . MET A 1 175 ? -1.276 15.945 -12.964 1.00 51.84 175 MET A C 1
ATOM 1436 O O . MET A 1 175 ? -1.725 16.390 -14.019 1.00 51.84 175 MET A O 1
ATOM 1440 N N . LEU A 1 176 ? -1.941 15.031 -12.255 1.00 49.00 176 LEU A N 1
ATOM 1441 C CA . LEU A 1 176 ? -3.214 14.418 -12.663 1.00 49.00 176 LEU A CA 1
ATOM 1442 C C . LEU A 1 176 ? -4.350 15.449 -12.724 1.00 49.00 176 LEU A C 1
ATOM 1444 O O . LEU A 1 176 ? -5.144 15.455 -13.668 1.00 49.00 176 LEU A O 1
ATOM 1448 N N . TYR A 1 177 ? -4.401 16.382 -11.768 1.00 51.84 177 TYR A N 1
ATOM 1449 C CA . TYR A 1 177 ? -5.421 17.434 -11.756 1.00 51.84 177 TYR A CA 1
ATOM 1450 C C . TYR A 1 177 ? -5.076 18.634 -12.656 1.00 51.84 177 TYR A C 1
ATOM 1452 O O . TYR A 1 177 ? -5.987 19.189 -13.266 1.00 51.84 177 TYR A O 1
ATOM 1460 N N . ASN A 1 178 ? -3.798 18.990 -12.849 1.00 46.62 178 ASN A N 1
ATOM 1461 C CA . ASN A 1 178 ? -3.418 20.056 -13.792 1.00 46.62 178 ASN A CA 1
ATOM 1462 C C . ASN A 1 178 ? -3.528 19.628 -15.266 1.00 46.62 178 ASN A C 1
ATOM 1464 O O . ASN A 1 178 ? -3.804 20.467 -16.122 1.00 46.62 178 ASN A O 1
ATOM 1468 N N . THR A 1 179 ? -3.357 18.343 -15.593 1.00 41.25 179 THR A N 1
ATOM 1469 C CA . THR A 1 179 ? -3.511 17.867 -16.984 1.00 41.25 179 THR A CA 1
ATOM 1470 C C . THR A 1 179 ? -4.971 17.971 -17.455 1.00 41.25 179 THR A C 1
ATOM 1472 O O . THR A 1 179 ? -5.230 18.308 -18.611 1.00 41.25 179 THR A O 1
ATOM 1475 N N . ASN A 1 180 ? -5.937 17.819 -16.540 1.00 40.66 180 ASN A N 1
ATOM 1476 C CA . ASN A 1 180 ? -7.363 18.030 -16.819 1.00 40.66 180 ASN A CA 1
ATOM 1477 C C . ASN A 1 180 ? -7.740 19.504 -17.084 1.00 40.66 180 ASN A C 1
ATOM 1479 O O . ASN A 1 180 ? -8.715 19.763 -17.794 1.00 40.66 180 ASN A O 1
ATOM 1483 N N . ASP A 1 181 ? -6.963 20.468 -16.581 1.00 38.00 181 ASP A N 1
ATOM 1484 C CA . ASP A 1 181 ? -7.157 21.896 -16.874 1.00 38.00 181 ASP A CA 1
ATOM 1485 C C . ASP A 1 181 ? -6.528 22.320 -18.207 1.00 38.00 181 ASP A C 1
ATOM 1487 O O . ASP A 1 181 ? -7.023 23.245 -18.856 1.00 38.00 181 ASP A O 1
ATOM 1491 N N . VAL A 1 182 ? -5.484 21.629 -18.675 1.00 39.19 182 VAL A N 1
ATOM 1492 C CA . VAL A 1 182 ? -4.910 21.894 -20.003 1.00 39.19 182 VAL A CA 1
ATOM 1493 C C . VAL A 1 182 ? -5.839 21.369 -21.099 1.00 39.19 182 VAL A C 1
ATOM 1495 O O . VAL A 1 182 ? -6.114 22.099 -22.046 1.00 39.19 182 VAL A O 1
ATOM 1498 N N . ILE A 1 183 ? -6.422 20.174 -20.944 1.00 42.41 183 ILE A N 1
ATOM 1499 C CA . ILE A 1 183 ? -7.332 19.588 -21.950 1.00 42.41 183 ILE A CA 1
ATOM 1500 C C . ILE A 1 183 ? -8.668 20.357 -22.045 1.00 42.41 183 ILE A C 1
ATOM 1502 O O . ILE A 1 183 ? -9.287 20.385 -23.106 1.00 42.41 183 ILE A O 1
ATOM 1506 N N . ARG A 1 184 ? -9.098 21.065 -20.988 1.00 37.44 184 ARG A N 1
ATOM 1507 C CA . ARG A 1 184 ? -10.267 21.970 -21.039 1.00 37.44 184 ARG A CA 1
ATOM 1508 C C . ARG A 1 184 ? -9.983 23.356 -21.627 1.00 37.44 184 ARG A C 1
ATOM 1510 O O . ARG A 1 184 ? -10.935 24.038 -21.996 1.00 37.44 184 ARG A O 1
ATOM 1517 N N . ASN A 1 185 ? -8.718 23.770 -21.722 1.00 33.06 185 ASN A N 1
ATOM 1518 C CA . ASN A 1 185 ? -8.327 25.094 -22.222 1.00 33.06 185 ASN A CA 1
ATOM 1519 C C . ASN A 1 185 ? -7.753 25.088 -23.647 1.00 33.06 185 ASN A C 1
ATOM 1521 O O . ASN A 1 185 ? -7.396 26.150 -24.157 1.00 33.06 185 ASN A O 1
ATOM 1525 N N . VAL A 1 186 ? -7.715 23.934 -24.317 1.00 35.06 186 VAL A N 1
ATOM 1526 C CA . VAL A 1 186 ? -7.538 23.862 -25.775 1.00 35.06 186 VAL A CA 1
ATOM 1527 C C . VAL A 1 186 ? -8.874 23.463 -26.395 1.00 35.06 186 VAL A C 1
ATOM 1529 O O . VAL A 1 186 ? -9.155 22.291 -26.635 1.00 35.06 186 VAL A O 1
ATOM 1532 N N . GLY A 1 187 ? -9.738 24.468 -26.551 1.00 38.31 187 GLY A N 1
ATOM 1533 C CA . GLY A 1 187 ? -10.825 24.428 -27.530 1.00 38.31 187 GLY A CA 1
ATOM 1534 C C . GLY A 1 187 ? -10.305 24.596 -28.951 1.00 38.31 187 GLY A C 1
ATOM 1535 O O . GLY A 1 187 ? -9.155 25.070 -29.114 1.00 38.31 187 GLY A O 1
#

Sequence (187 aa):
MNTKETIQSVTKFLELSLSEKALTFFYDIKKSFGDDDDLMCEFLYHFLTIQKGGIAPESTRIYTDFCVYFSKFADIQGEDKILEQIARYAKYYLILRLEYIDDIDIAKCISIINSYEVWEVYPFMLELTDDYENGRIDKSSLLEMLHMVEDLAYRKLQGDESIDLSALGIDINKMLYNTNDVIRNVG

Radius of gyration: 17.68 Å; chains: 1; bounding box: 40×40×52 Å

Foldseek 3Di:
DDPVVVVVCLVVLLVPQDDPVVSVLVVVLCVVVVVDPVLVLLLLQLVVCLVVQLDGDDSVCSSVVVSVVQNVVCVVPNNVVVSVVSVLLSVQSCCLVVLVDPDPLLSVLSVLLVVLVQSLCSSVSSVLVVCDVVVVDDPVRSSVVSVVSNVLSVVVSVVPPVDDSSCVSVVVVVVSVVVVVVVVPPD